Protein AF-A0A6I9Q0E3-F1 (afdb_monomer_lite)

Organism: NCBI:txid8208

Sequence (195 aa):
MCREPAGACDLPEYCTGASPYCPSNVYLLDGSSCQYGVAYCYTGMCLTHQQQCLQLWGYGARPAHDACFEDVNAAGNAFGNCGKDEHGNYMKCQKSDAKCGKIQCHSAAKKPKGTNAVSIDTTIKTDGIEVKCRGTYVYSTQDGQGDLPDPGLVMTGTKCGEGKVGRDRQCLQTPLNKPISQPGANSCHIFVLKA

Radius of gyration: 20.19 Å; chains: 1; bounding box: 64×39×55 Å

Structure (mmCIF, N/CA/C/O backbone):
data_AF-A0A6I9Q0E3-F1
#
_entry.id   AF-A0A6I9Q0E3-F1
#
loop_
_atom_site.group_PDB
_atom_site.id
_atom_site.type_symbol
_atom_site.label_atom_id
_atom_site.label_alt_id
_atom_site.label_comp_id
_atom_site.label_asym_id
_atom_site.label_entity_id
_atom_site.label_seq_id
_atom_site.pdbx_PDB_ins_code
_atom_site.Cartn_x
_atom_site.Cartn_y
_atom_site.Cartn_z
_atom_site.occupancy
_atom_site.B_iso_or_equiv
_atom_site.auth_seq_id
_atom_site.auth_comp_id
_atom_site.auth_asym_id
_atom_site.auth_atom_id
_atom_site.pdbx_PDB_model_num
ATOM 1 N N . MET A 1 1 ? 26.289 -6.095 -17.692 1.00 85.94 1 MET A N 1
ATOM 2 C CA . MET A 1 1 ? 25.027 -5.689 -17.042 1.00 85.94 1 MET A CA 1
ATOM 3 C C . MET A 1 1 ? 25.230 -4.281 -16.517 1.00 85.94 1 MET A C 1
ATOM 5 O O . MET A 1 1 ? 26.289 -4.042 -15.954 1.00 85.94 1 MET A O 1
ATOM 9 N N . CYS A 1 2 ? 24.305 -3.358 -16.771 1.00 92.19 2 CYS A N 1
ATOM 10 C CA . CYS A 1 2 ? 24.401 -1.965 -16.308 1.00 92.19 2 CYS A CA 1
ATOM 11 C C . CYS A 1 2 ? 23.344 -1.598 -15.267 1.00 92.19 2 CYS A C 1
ATOM 13 O O . CYS A 1 2 ? 23.495 -0.583 -14.589 1.00 92.19 2 CYS A O 1
ATOM 15 N N . ARG A 1 3 ? 22.305 -2.422 -15.095 1.00 93.31 3 ARG A N 1
ATOM 16 C CA . ARG A 1 3 ? 21.349 -2.293 -13.998 1.00 93.31 3 ARG A CA 1
ATOM 17 C C . ARG A 1 3 ? 20.877 -3.671 -13.546 1.00 93.31 3 ARG A C 1
ATOM 19 O O . ARG A 1 3 ? 20.582 -4.532 -14.373 1.00 93.31 3 ARG A O 1
ATOM 26 N N . GLU A 1 4 ? 20.864 -3.866 -12.235 1.00 93.00 4 GLU A N 1
ATOM 27 C CA . GLU A 1 4 ? 20.320 -5.065 -11.604 1.00 93.00 4 GLU A CA 1
ATOM 28 C C . GLU A 1 4 ? 18.806 -4.927 -11.392 1.00 93.00 4 GLU A C 1
ATOM 30 O O . GLU A 1 4 ? 18.327 -3.809 -11.174 1.00 93.00 4 GLU A O 1
ATOM 35 N N . PRO A 1 5 ? 18.054 -6.042 -11.398 1.00 93.69 5 PRO A N 1
ATOM 36 C CA . PRO A 1 5 ? 16.645 -6.039 -11.029 1.00 93.69 5 PRO A CA 1
ATOM 37 C C . PRO A 1 5 ? 16.439 -5.612 -9.572 1.00 93.69 5 PRO A C 1
ATOM 39 O O . PRO A 1 5 ? 17.043 -6.175 -8.660 1.00 93.69 5 PRO A O 1
ATOM 42 N N . ALA A 1 6 ? 15.518 -4.683 -9.327 1.00 92.62 6 ALA A N 1
ATOM 43 C CA . ALA A 1 6 ? 15.103 -4.269 -7.987 1.00 92.62 6 ALA A CA 1
ATOM 44 C C . ALA A 1 6 ? 14.148 -5.272 -7.311 1.00 92.62 6 ALA A C 1
ATOM 46 O O . ALA A 1 6 ? 13.935 -5.221 -6.098 1.00 92.62 6 ALA A O 1
ATOM 47 N N . GLY A 1 7 ? 13.548 -6.187 -8.075 1.00 92.94 7 GLY A N 1
ATOM 48 C CA . GLY A 1 7 ? 12.629 -7.192 -7.555 1.00 92.94 7 GLY A CA 1
ATOM 49 C C . GLY A 1 7 ? 12.082 -8.119 -8.635 1.00 92.94 7 GLY A C 1
ATOM 50 O O . GLY A 1 7 ? 12.477 -8.059 -9.791 1.00 92.94 7 GLY A O 1
ATOM 51 N N . ALA A 1 8 ? 11.130 -8.974 -8.258 1.00 94.56 8 ALA A N 1
ATOM 52 C CA . ALA A 1 8 ? 10.587 -10.018 -9.136 1.00 94.56 8 ALA A CA 1
ATOM 53 C C . ALA A 1 8 ? 9.840 -9.500 -10.382 1.00 94.56 8 ALA A C 1
ATOM 55 O O . ALA A 1 8 ? 9.585 -10.278 -11.294 1.00 94.56 8 ALA A O 1
ATOM 56 N N . CYS A 1 9 ? 9.455 -8.224 -10.396 1.00 94.75 9 CYS A N 1
ATOM 57 C CA . CYS A 1 9 ? 8.751 -7.591 -11.511 1.00 94.75 9 CYS A CA 1
ATOM 58 C C . CYS A 1 9 ? 9.662 -6.745 -12.400 1.00 94.75 9 CYS A C 1
ATOM 60 O O . CYS A 1 9 ? 9.196 -6.207 -13.397 1.00 94.75 9 CYS A O 1
ATOM 62 N N . ASP A 1 10 ? 10.935 -6.631 -12.046 1.00 93.94 10 ASP A N 1
ATOM 63 C CA . ASP A 1 10 ? 11.903 -5.773 -12.705 1.00 93.94 10 ASP A CA 1
ATOM 64 C C . ASP A 1 10 ? 12.878 -6.625 -13.525 1.00 93.94 10 ASP A C 1
ATOM 66 O O . ASP A 1 10 ? 13.244 -7.723 -13.099 1.00 93.94 10 ASP A O 1
ATOM 70 N N . LEU A 1 11 ? 13.264 -6.173 -14.717 1.00 92.44 11 LEU A N 1
ATOM 71 C CA . LEU A 1 11 ? 14.148 -6.934 -15.604 1.00 92.44 11 LEU A CA 1
ATOM 72 C C . LEU A 1 11 ? 15.564 -6.346 -15.586 1.00 92.44 11 LEU A C 1
ATOM 74 O O . LEU A 1 11 ? 15.729 -5.157 -15.363 1.00 92.44 11 LEU A O 1
ATOM 78 N N . PRO A 1 12 ? 16.613 -7.153 -15.808 1.00 92.94 12 PRO A N 1
ATOM 79 C CA . PRO A 1 12 ? 17.975 -6.636 -15.890 1.00 92.94 12 PRO A CA 1
ATOM 80 C C . PRO A 1 12 ? 18.238 -5.947 -17.234 1.00 92.94 12 PRO A C 1
ATOM 82 O O . PRO A 1 12 ? 17.818 -6.435 -18.285 1.00 92.94 12 PRO A O 1
ATOM 85 N N . GLU A 1 13 ? 19.058 -4.896 -17.226 1.00 92.62 13 GLU A N 1
ATOM 86 C CA . GLU A 1 13 ? 19.531 -4.239 -18.446 1.00 92.62 13 GLU A CA 1
ATOM 87 C C . GLU A 1 13 ? 21.019 -4.461 -18.693 1.00 92.62 13 GLU A C 1
ATOM 89 O O . GLU A 1 13 ? 21.885 -4.455 -17.804 1.00 92.62 13 GLU A O 1
ATOM 94 N N . TYR A 1 14 ? 21.330 -4.595 -19.978 1.00 92.69 14 TYR A N 1
ATOM 95 C CA . TYR A 1 14 ? 22.669 -4.827 -20.483 1.00 92.69 14 TYR A CA 1
ATOM 96 C C . TYR A 1 14 ? 23.036 -3.745 -21.491 1.00 92.69 14 TYR A C 1
ATOM 98 O O . TYR A 1 14 ? 22.219 -3.318 -22.305 1.00 92.69 14 TYR A O 1
ATOM 106 N N . CYS A 1 15 ? 24.293 -3.313 -21.435 1.00 91.88 15 CYS A N 1
ATOM 107 C CA . CYS A 1 15 ? 24.841 -2.371 -22.396 1.00 91.88 15 CYS A CA 1
ATOM 108 C C . CYS A 1 15 ? 24.777 -2.959 -23.803 1.00 91.88 15 CYS A C 1
ATOM 110 O O . CYS A 1 15 ? 25.217 -4.085 -24.027 1.00 91.88 15 CYS A O 1
ATOM 112 N N . THR A 1 16 ? 24.290 -2.167 -24.754 1.00 89.50 16 THR A N 1
ATOM 113 C CA . THR A 1 16 ? 24.229 -2.558 -26.169 1.00 89.50 16 THR A CA 1
ATOM 114 C C . THR A 1 16 ? 25.581 -2.431 -26.873 1.00 89.50 16 THR A C 1
ATOM 116 O O . THR A 1 16 ? 25.750 -2.940 -27.974 1.00 89.50 16 THR A O 1
ATOM 119 N N . GLY A 1 17 ? 26.531 -1.708 -26.266 1.00 88.00 17 GLY A N 1
ATOM 120 C CA . GLY A 1 17 ? 27.811 -1.332 -26.875 1.00 88.00 17 GLY A CA 1
ATOM 121 C C . GLY A 1 17 ? 27.729 -0.121 -27.814 1.00 88.00 17 GLY A C 1
ATOM 122 O O . GLY A 1 17 ? 28.764 0.426 -28.174 1.00 88.00 17 GLY A O 1
ATOM 123 N N . ALA A 1 18 ? 26.523 0.338 -28.165 1.00 89.56 18 ALA A N 1
ATOM 124 C CA . ALA A 1 18 ? 26.307 1.476 -29.064 1.00 89.56 18 ALA A CA 1
ATOM 125 C C . ALA A 1 18 ? 26.161 2.828 -28.338 1.00 89.56 18 ALA A C 1
ATOM 127 O O . ALA A 1 18 ? 26.291 3.878 -28.960 1.00 89.56 18 ALA A O 1
ATOM 128 N N . SER A 1 19 ? 25.871 2.814 -27.033 1.00 87.25 19 SER A N 1
ATOM 129 C CA . SER A 1 19 ? 25.665 4.010 -26.207 1.00 87.25 19 SER A CA 1
ATOM 130 C C . SER A 1 19 ? 26.391 3.885 -24.862 1.00 87.25 19 SER A C 1
ATOM 132 O O . SER A 1 19 ? 26.419 2.788 -24.293 1.00 87.25 19 SER A O 1
ATOM 134 N N . PRO A 1 20 ? 26.986 4.977 -24.336 1.00 88.12 20 PRO A N 1
ATOM 135 C CA . PRO A 1 20 ? 27.561 4.997 -22.995 1.00 88.12 20 PRO A CA 1
ATOM 136 C C . PRO A 1 20 ? 26.476 5.071 -21.912 1.00 88.12 20 PRO A C 1
ATOM 138 O O . PRO A 1 20 ? 26.801 5.178 -20.736 1.00 88.12 20 PRO A O 1
ATOM 141 N N . TYR A 1 21 ? 25.198 5.014 -22.285 1.00 89.19 21 TYR A N 1
ATOM 142 C CA . TYR A 1 21 ? 24.065 4.933 -21.373 1.00 89.19 21 TYR A CA 1
ATOM 143 C C . TYR A 1 21 ? 23.416 3.552 -21.459 1.00 89.19 21 TYR A C 1
ATOM 145 O O . TYR A 1 21 ? 23.286 2.9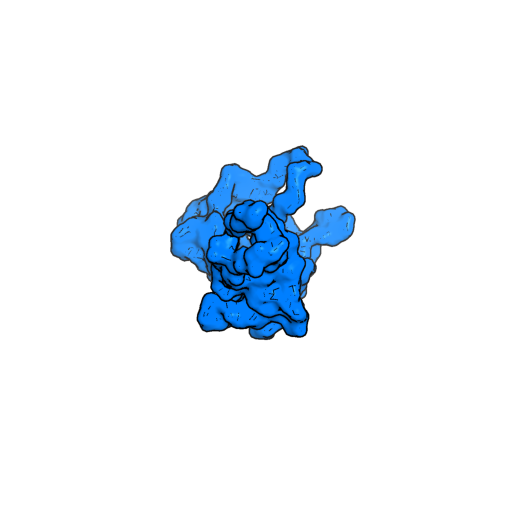70 -22.539 1.00 89.19 21 TYR A O 1
ATOM 153 N N . CYS A 1 22 ? 23.003 3.040 -20.305 1.00 90.31 22 CYS A N 1
ATOM 154 C CA . CYS A 1 22 ? 22.178 1.848 -20.186 1.00 90.31 22 CYS A CA 1
ATOM 155 C C . CYS A 1 22 ? 20.853 2.086 -20.934 1.00 90.31 22 CYS A C 1
ATOM 157 O O . CYS A 1 22 ? 20.352 3.217 -20.929 1.00 90.31 22 CYS A O 1
ATOM 159 N N . PRO A 1 23 ? 20.285 1.065 -21.601 1.00 91.00 23 PRO A N 1
ATOM 160 C CA . PRO A 1 23 ? 18.984 1.215 -22.238 1.00 91.00 23 PRO A CA 1
ATOM 161 C C . PRO A 1 23 ? 17.901 1.582 -21.214 1.00 91.00 23 PRO A C 1
ATOM 163 O O . PRO A 1 23 ? 18.107 1.516 -20.000 1.00 91.00 23 PRO A O 1
ATOM 166 N N . SER A 1 24 ? 16.739 1.988 -21.727 1.00 90.50 24 SER A N 1
ATOM 167 C CA . SER A 1 24 ? 15.556 2.249 -20.912 1.00 90.50 24 SER A CA 1
ATOM 168 C C . SER A 1 24 ? 15.269 1.097 -19.951 1.00 90.50 24 SER A C 1
ATOM 170 O O . SER A 1 24 ? 15.340 -0.066 -20.345 1.00 90.50 24 SER A O 1
ATOM 172 N N . ASN A 1 25 ? 14.919 1.451 -18.715 1.00 87.88 25 ASN A N 1
ATOM 173 C CA . ASN A 1 25 ? 14.450 0.519 -17.703 1.00 87.88 25 ASN A CA 1
ATOM 174 C C . ASN A 1 25 ? 13.170 -0.162 -18.205 1.00 87.88 25 ASN A C 1
ATOM 176 O O . ASN A 1 25 ? 12.216 0.521 -18.603 1.00 87.88 25 ASN A O 1
ATOM 180 N N . VAL A 1 26 ? 13.174 -1.491 -18.196 1.00 90.25 26 VAL A N 1
ATOM 181 C CA . VAL A 1 26 ? 12.055 -2.338 -18.588 1.00 90.25 26 VAL A CA 1
ATOM 182 C C . VAL A 1 26 ? 11.676 -3.287 -17.458 1.00 90.25 26 VAL A C 1
ATOM 184 O O . VAL A 1 26 ? 12.505 -3.778 -16.701 1.00 90.25 26 VAL A O 1
ATOM 187 N N . TYR A 1 27 ? 10.389 -3.594 -17.376 1.00 91.62 27 TYR A N 1
ATOM 188 C CA . TYR A 1 27 ? 9.834 -4.482 -16.363 1.00 91.62 27 TYR A CA 1
ATOM 189 C C . TYR A 1 27 ? 8.872 -5.497 -16.971 1.00 91.62 27 TYR A C 1
ATOM 191 O O . TYR A 1 27 ? 8.472 -5.396 -18.134 1.00 91.62 27 TYR A O 1
ATOM 199 N N . LEU A 1 28 ? 8.500 -6.496 -16.170 1.00 91.06 28 LEU A N 1
ATOM 200 C CA . LEU A 1 28 ? 7.427 -7.415 -16.520 1.00 91.06 28 LEU A CA 1
ATOM 201 C C . LEU A 1 28 ? 6.120 -6.655 -16.751 1.00 91.06 28 LEU A C 1
ATOM 203 O O . LEU A 1 28 ? 5.860 -5.622 -16.137 1.00 91.06 28 LEU A O 1
ATOM 207 N N . LEU A 1 29 ? 5.287 -7.209 -17.631 1.00 90.31 29 LEU A N 1
ATOM 208 C CA . LEU A 1 29 ? 3.971 -6.671 -17.956 1.00 90.31 29 LEU A CA 1
ATOM 209 C C . LEU A 1 29 ? 3.148 -6.432 -16.686 1.00 90.31 29 LEU A C 1
ATOM 211 O O . LEU A 1 29 ? 3.115 -7.306 -15.810 1.00 90.31 29 LEU A O 1
ATOM 215 N N . ASP A 1 30 ? 2.424 -5.317 -16.624 1.00 91.25 30 ASP A N 1
ATOM 216 C CA . ASP A 1 30 ? 1.433 -5.114 -15.571 1.00 91.25 30 ASP A CA 1
ATOM 217 C C . ASP A 1 30 ? 0.408 -6.262 -15.591 1.00 91.25 30 ASP A C 1
ATOM 219 O O . ASP A 1 30 ? -0.015 -6.737 -16.646 1.00 91.25 30 ASP A O 1
ATOM 223 N N . GLY A 1 31 ? 0.054 -6.763 -14.408 1.00 90.75 31 GLY A N 1
ATOM 224 C CA . GLY A 1 31 ? -0.778 -7.959 -14.253 1.00 90.75 31 GLY A CA 1
ATOM 225 C C . GLY A 1 31 ? -0.011 -9.285 -14.248 1.00 90.75 31 GLY A C 1
ATOM 226 O O . GLY A 1 31 ? -0.596 -10.312 -13.907 1.00 90.75 31 GLY A O 1
ATOM 227 N N . SER A 1 32 ? 1.293 -9.297 -14.553 1.00 93.06 32 SER A N 1
ATOM 228 C CA . SER A 1 32 ? 2.111 -10.511 -14.404 1.00 93.06 32 SER A CA 1
ATOM 229 C C . SER A 1 32 ? 2.095 -10.985 -12.951 1.00 93.06 32 SER A C 1
ATOM 231 O O . SER A 1 32 ? 2.285 -10.193 -12.033 1.00 93.06 32 SER A O 1
ATOM 233 N N . SER A 1 33 ? 1.874 -12.277 -12.725 1.00 94.00 33 SER A N 1
ATOM 234 C CA . SER A 1 33 ? 1.894 -12.860 -11.380 1.00 94.00 33 SER A CA 1
ATOM 235 C C . SER A 1 33 ? 3.280 -12.732 -10.739 1.00 94.00 33 SER A C 1
ATOM 237 O O . SER A 1 33 ? 4.293 -13.030 -11.371 1.00 94.00 33 SER A O 1
ATOM 239 N N . CYS A 1 34 ? 3.329 -12.328 -9.472 1.00 95.50 34 CYS A N 1
ATOM 240 C CA . CYS A 1 34 ? 4.555 -12.234 -8.687 1.00 95.50 34 CYS A CA 1
ATOM 241 C C . CYS A 1 34 ? 4.319 -12.722 -7.247 1.00 95.50 34 CYS A C 1
ATOM 243 O O . CYS A 1 34 ? 3.179 -12.935 -6.828 1.00 95.50 34 CYS A O 1
ATOM 245 N N . GLN A 1 35 ? 5.401 -12.962 -6.489 1.00 94.38 35 GLN A N 1
ATOM 246 C CA . GLN A 1 35 ? 5.331 -13.556 -5.139 1.00 94.38 35 GLN A CA 1
ATOM 247 C C . GLN A 1 35 ? 4.485 -14.843 -5.119 1.00 94.38 35 GLN A C 1
ATOM 249 O O . GLN A 1 35 ? 3.560 -14.983 -4.326 1.00 94.38 35 GLN A O 1
ATOM 254 N N . TYR A 1 36 ? 4.775 -15.769 -6.040 1.00 92.56 36 TYR A N 1
ATOM 255 C CA . TYR A 1 36 ? 4.085 -17.062 -6.149 1.00 92.56 36 TYR A CA 1
ATOM 256 C C . TYR A 1 36 ? 2.550 -16.954 -6.315 1.00 92.56 36 TYR A C 1
ATOM 258 O O . TYR A 1 36 ? 1.816 -17.807 -5.825 1.00 92.56 36 TYR A O 1
ATOM 266 N N . GLY A 1 37 ? 2.046 -15.910 -6.988 1.00 90.50 37 GLY A N 1
ATOM 267 C CA . GLY A 1 37 ? 0.603 -15.710 -7.219 1.00 90.50 37 GLY A CA 1
ATOM 268 C C . GLY A 1 37 ? -0.115 -14.860 -6.174 1.00 90.50 37 GLY A C 1
ATOM 269 O O . GLY A 1 37 ? -1.310 -14.585 -6.309 1.00 90.50 37 GLY A O 1
ATOM 270 N N . VAL A 1 38 ? 0.603 -14.401 -5.149 1.00 93.81 38 VAL A N 1
ATOM 271 C CA . VAL A 1 38 ? 0.033 -13.574 -4.079 1.00 93.81 38 VAL A CA 1
ATOM 272 C C . VAL A 1 38 ? -0.174 -12.122 -4.527 1.00 93.81 38 VAL A C 1
ATOM 274 O O . VAL A 1 38 ? -1.022 -11.432 -3.965 1.00 93.81 38 VAL A O 1
ATOM 277 N N . ALA A 1 39 ? 0.546 -11.654 -5.549 1.00 96.50 39 ALA A N 1
ATOM 278 C CA . ALA A 1 39 ? 0.421 -10.301 -6.086 1.00 96.50 39 ALA A CA 1
ATOM 279 C C . ALA A 1 39 ? 0.572 -10.259 -7.611 1.00 96.50 39 ALA A C 1
ATOM 281 O O . ALA A 1 39 ? 0.865 -11.267 -8.258 1.00 96.50 39 ALA A O 1
ATOM 282 N N . TYR A 1 40 ? 0.374 -9.064 -8.164 1.00 95.62 40 TYR A N 1
ATOM 283 C CA . TYR A 1 40 ? 0.604 -8.759 -9.568 1.00 95.62 40 TYR A CA 1
ATOM 284 C C . TYR A 1 40 ? 1.659 -7.666 -9.703 1.00 95.62 40 TYR A C 1
ATOM 286 O O . TYR A 1 40 ? 1.751 -6.776 -8.856 1.00 95.62 40 TYR A O 1
ATOM 294 N N . CYS A 1 41 ? 2.438 -7.737 -10.776 1.00 94.44 41 CYS A N 1
ATOM 295 C CA . CYS A 1 41 ? 3.334 -6.674 -11.178 1.00 94.44 41 CYS A CA 1
ATOM 296 C C . CYS A 1 41 ? 2.524 -5.443 -11.568 1.00 94.44 41 CYS A C 1
ATOM 298 O O . CYS A 1 41 ? 1.534 -5.543 -12.295 1.00 94.44 41 CYS A O 1
ATOM 300 N N . TYR A 1 42 ? 2.956 -4.291 -11.077 1.00 93.00 42 TYR A N 1
ATOM 301 C CA . TYR A 1 42 ? 2.420 -2.997 -11.459 1.00 93.00 42 TYR A CA 1
ATOM 302 C C . TYR A 1 42 ? 3.560 -1.986 -11.475 1.00 93.00 42 TYR A C 1
ATOM 304 O O . TYR A 1 42 ? 4.210 -1.765 -10.449 1.00 93.00 42 TYR A O 1
ATOM 312 N N . THR A 1 43 ? 3.842 -1.393 -12.634 1.00 90.44 43 THR A N 1
ATOM 313 C CA . THR A 1 43 ? 4.936 -0.428 -12.832 1.00 90.44 43 THR A CA 1
ATOM 314 C C . THR A 1 43 ? 6.288 -0.936 -12.303 1.00 90.44 43 THR A C 1
ATOM 316 O O . THR A 1 43 ? 6.996 -0.231 -11.592 1.00 90.44 43 THR A O 1
ATOM 319 N N . GLY A 1 44 ? 6.606 -2.208 -12.576 1.00 91.06 44 GLY A N 1
ATOM 320 C CA . GLY A 1 44 ? 7.849 -2.860 -12.134 1.00 91.06 44 GLY A CA 1
ATOM 321 C C . GLY A 1 44 ? 7.897 -3.277 -10.661 1.00 91.06 44 GLY A C 1
ATOM 322 O O . GLY A 1 44 ? 8.882 -3.868 -10.223 1.00 91.06 44 GLY A O 1
ATOM 323 N N . MET A 1 45 ? 6.828 -3.046 -9.894 1.00 93.19 45 MET A N 1
ATOM 324 C CA . MET A 1 45 ? 6.757 -3.370 -8.468 1.00 93.19 45 MET A CA 1
ATOM 325 C C . MET A 1 45 ? 5.833 -4.560 -8.205 1.00 93.19 45 MET A C 1
ATOM 327 O O . MET A 1 45 ? 4.784 -4.699 -8.828 1.00 93.19 45 MET A O 1
ATOM 331 N N . CYS A 1 46 ? 6.202 -5.396 -7.232 1.00 95.44 46 CYS A N 1
ATOM 332 C CA . CYS A 1 46 ? 5.355 -6.469 -6.712 1.00 95.44 46 CYS A CA 1
ATOM 333 C C . CYS A 1 46 ? 4.873 -6.106 -5.304 1.00 95.44 46 CYS A C 1
ATOM 335 O O . CYS A 1 46 ? 5.603 -6.317 -4.332 1.00 95.44 46 CYS A O 1
ATOM 337 N N . LEU A 1 47 ? 3.675 -5.525 -5.194 1.00 96.06 47 LEU A N 1
ATOM 338 C CA . LEU A 1 47 ? 3.178 -4.932 -3.949 1.00 96.06 47 LEU A CA 1
ATOM 339 C C . LEU A 1 47 ? 2.105 -5.798 -3.278 1.00 96.06 47 LEU A C 1
ATOM 341 O O . LEU A 1 47 ? 1.158 -6.262 -3.914 1.00 96.06 47 LEU A O 1
ATOM 345 N N . THR A 1 48 ? 2.230 -5.972 -1.960 1.00 97.31 48 THR A N 1
ATOM 346 C CA . THR A 1 48 ? 1.271 -6.707 -1.120 1.00 97.31 48 THR A CA 1
ATOM 347 C C . THR A 1 48 ? 0.875 -5.895 0.112 1.00 97.31 48 THR A C 1
ATOM 349 O O . THR A 1 48 ? 1.704 -5.195 0.701 1.00 97.31 48 THR A O 1
ATOM 352 N N . HIS A 1 49 ? -0.359 -6.080 0.602 1.00 97.75 49 HIS A N 1
ATOM 353 C CA . HIS A 1 49 ? -0.769 -5.548 1.911 1.00 97.75 49 HIS A CA 1
ATOM 354 C C . HIS A 1 49 ? 0.148 -6.033 3.039 1.00 97.75 49 HIS A C 1
ATOM 356 O O . HIS A 1 49 ? 0.414 -5.302 3.988 1.00 97.75 49 HIS A O 1
ATOM 362 N N . GLN A 1 50 ? 0.655 -7.264 2.930 1.00 97.56 50 GLN A N 1
ATOM 363 C CA . GLN A 1 50 ? 1.544 -7.873 3.916 1.00 97.56 50 GLN A CA 1
ATOM 364 C C . GLN A 1 50 ? 2.858 -7.100 4.059 1.00 97.56 50 GLN A C 1
ATOM 366 O O . GLN A 1 50 ? 3.245 -6.762 5.178 1.00 97.56 50 GLN A O 1
ATOM 371 N N . GLN A 1 51 ? 3.524 -6.779 2.949 1.00 96.94 51 GLN A N 1
ATOM 372 C CA . GLN A 1 51 ? 4.750 -5.977 2.975 1.00 96.94 51 GLN A CA 1
ATOM 373 C C . GLN A 1 51 ? 4.489 -4.580 3.539 1.00 96.94 51 GLN A C 1
ATOM 375 O O . GLN A 1 51 ? 5.257 -4.123 4.384 1.00 96.94 51 GLN A O 1
ATOM 380 N N . GLN A 1 52 ? 3.384 -3.936 3.156 1.00 97.31 52 GLN A N 1
ATOM 381 C CA . GLN A 1 52 ? 3.049 -2.614 3.681 1.00 97.31 52 GLN A CA 1
ATOM 382 C C . GLN A 1 52 ? 2.764 -2.651 5.194 1.00 97.31 52 GLN A C 1
ATOM 384 O O . GLN A 1 52 ? 3.262 -1.809 5.940 1.00 97.31 52 GLN A O 1
ATOM 389 N N . CYS A 1 53 ? 2.052 -3.666 5.695 1.00 97.94 53 CYS A N 1
ATOM 390 C CA . CYS A 1 53 ? 1.855 -3.840 7.136 1.00 97.94 53 CYS A CA 1
ATOM 391 C C . CYS A 1 53 ? 3.180 -4.063 7.884 1.00 97.94 53 CYS A C 1
ATOM 393 O O . CYS A 1 53 ? 3.366 -3.495 8.959 1.00 97.94 53 CYS A O 1
ATOM 395 N N . LEU A 1 54 ? 4.125 -4.828 7.325 1.00 97.56 54 LEU A N 1
ATOM 396 C CA . LEU A 1 54 ? 5.465 -5.008 7.907 1.00 97.56 54 LEU A CA 1
ATOM 397 C C . LEU A 1 54 ? 6.281 -3.704 7.915 1.00 97.56 54 LEU A C 1
ATOM 399 O O . LEU A 1 54 ? 7.003 -3.424 8.879 1.00 97.56 54 LEU A O 1
ATOM 403 N N . GLN A 1 55 ? 6.161 -2.891 6.864 1.00 95.75 55 GLN A N 1
ATOM 404 C CA . GLN A 1 55 ? 6.795 -1.573 6.786 1.00 95.75 55 GLN A CA 1
ATOM 405 C C . GLN A 1 55 ? 6.234 -0.618 7.839 1.00 95.75 55 GLN A C 1
ATOM 407 O O . GLN A 1 55 ? 7.003 0.087 8.484 1.00 95.75 55 GLN A O 1
ATOM 412 N N . LEU A 1 56 ? 4.920 -0.643 8.067 1.00 95.69 56 LEU A N 1
ATOM 413 C CA . LEU A 1 56 ? 4.257 0.233 9.030 1.00 95.69 56 LEU A CA 1
ATOM 414 C C . LEU A 1 56 ? 4.408 -0.229 10.478 1.00 95.69 56 LEU A C 1
ATOM 416 O O . LEU A 1 56 ? 4.534 0.603 11.363 1.00 95.69 56 LEU A O 1
ATOM 420 N N . TRP A 1 57 ? 4.399 -1.531 10.755 1.00 96.88 57 TRP A N 1
ATOM 421 C CA . TRP A 1 57 ? 4.272 -2.044 12.127 1.00 96.88 57 TRP A CA 1
ATOM 422 C C . TRP A 1 57 ? 5.421 -2.945 12.577 1.00 96.88 57 TRP A C 1
ATOM 424 O O . TRP A 1 57 ? 5.492 -3.308 13.750 1.00 96.88 57 TRP A O 1
ATOM 434 N N . GLY A 1 58 ? 6.342 -3.288 11.678 1.00 96.56 58 GLY A N 1
ATOM 435 C CA . GLY A 1 58 ? 7.465 -4.171 11.970 1.00 96.56 58 GLY A CA 1
ATOM 436 C C . GLY A 1 58 ? 7.132 -5.656 11.879 1.00 96.56 58 GLY A C 1
ATOM 437 O O . GLY A 1 58 ? 6.108 -6.064 11.337 1.00 96.56 58 GLY A O 1
ATOM 438 N N . TYR A 1 59 ? 8.067 -6.469 12.368 1.00 96.25 59 TYR A N 1
ATOM 439 C CA . TYR A 1 59 ? 8.010 -7.923 12.266 1.00 96.25 59 TYR A CA 1
ATOM 440 C C . TYR A 1 59 ? 6.752 -8.502 12.932 1.0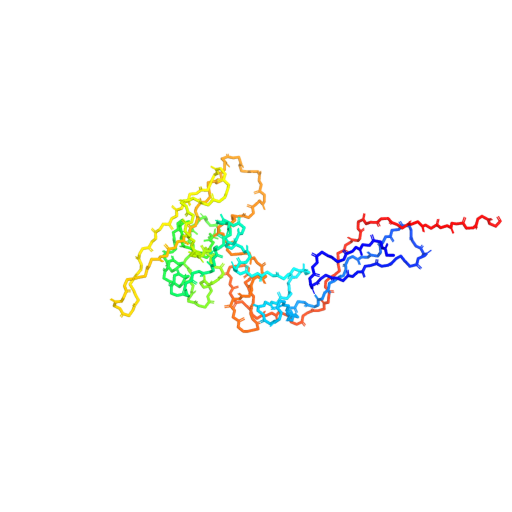0 96.25 59 TYR A C 1
ATOM 442 O O . TYR A 1 59 ? 6.331 -8.043 13.993 1.00 96.25 59 TYR A O 1
ATOM 450 N N . GLY A 1 60 ? 6.153 -9.513 12.298 1.00 95.94 60 GLY A N 1
ATOM 451 C CA . GLY A 1 60 ? 4.923 -10.163 12.763 1.00 95.94 60 GLY A CA 1
ATOM 452 C C . GLY A 1 60 ? 3.627 -9.422 12.416 1.00 95.94 60 GLY A C 1
ATOM 453 O O . GLY A 1 60 ? 2.542 -9.953 12.653 1.00 95.94 60 GLY A O 1
ATOM 454 N N . ALA A 1 61 ? 3.708 -8.221 11.835 1.00 97.88 61 ALA A N 1
ATOM 455 C CA . ALA A 1 61 ? 2.535 -7.544 11.302 1.00 97.88 61 ALA A CA 1
ATOM 456 C C . ALA A 1 61 ? 2.006 -8.260 10.056 1.00 97.88 61 ALA A C 1
ATOM 458 O O . ALA A 1 61 ? 2.788 -8.775 9.264 1.00 97.88 61 ALA A O 1
ATOM 459 N N . ARG A 1 62 ? 0.688 -8.269 9.866 1.00 97.69 62 ARG A N 1
ATOM 460 C CA . ARG A 1 62 ? 0.000 -8.892 8.723 1.00 97.69 62 ARG A CA 1
ATOM 461 C C . ARG A 1 62 ? -1.248 -8.092 8.341 1.00 97.69 62 ARG A C 1
ATOM 463 O O . ARG A 1 62 ? -1.677 -7.278 9.158 1.00 97.69 62 ARG A O 1
ATOM 470 N N . PRO A 1 63 ? -1.852 -8.290 7.159 1.00 97.75 63 PRO A N 1
ATOM 471 C CA . PRO A 1 63 ? -3.132 -7.680 6.824 1.00 97.75 63 PRO A CA 1
ATOM 472 C C . PRO A 1 63 ? -4.207 -8.066 7.843 1.00 97.75 63 PRO A C 1
ATOM 474 O O . PRO A 1 63 ? -4.212 -9.187 8.365 1.00 97.75 63 PRO A O 1
ATOM 477 N N . ALA A 1 64 ? -5.099 -7.125 8.145 1.00 97.12 64 ALA A N 1
ATOM 478 C CA . ALA A 1 64 ? -6.298 -7.418 8.920 1.00 97.12 64 ALA A CA 1
ATOM 479 C C . ALA A 1 64 ? -7.295 -8.257 8.099 1.00 97.12 64 ALA A C 1
ATOM 481 O O . ALA A 1 64 ? -7.111 -8.473 6.902 1.00 97.12 64 ALA A O 1
ATOM 482 N N . HIS A 1 65 ? -8.358 -8.723 8.756 1.00 95.69 65 HIS A N 1
ATOM 483 C CA . HIS A 1 65 ? -9.464 -9.400 8.081 1.00 95.69 65 HIS A CA 1
ATOM 484 C C . HIS A 1 65 ? -10.165 -8.455 7.093 1.00 95.69 65 HIS A C 1
ATOM 486 O O . HIS A 1 65 ? -10.236 -7.251 7.342 1.00 95.69 65 HIS A O 1
ATOM 492 N N . ASP A 1 66 ? -10.738 -8.992 6.016 1.00 95.69 66 ASP A N 1
ATOM 493 C CA . ASP A 1 66 ? -11.388 -8.193 4.966 1.00 95.69 66 ASP A CA 1
ATOM 494 C C . ASP A 1 66 ? -12.520 -7.318 5.521 1.00 95.69 66 ASP A C 1
ATOM 496 O O . ASP A 1 66 ? -12.608 -6.143 5.175 1.00 95.69 66 ASP A O 1
ATOM 500 N N . ALA A 1 67 ? -13.270 -7.830 6.502 1.00 96.38 67 ALA A N 1
ATOM 501 C CA . ALA A 1 67 ? -14.279 -7.070 7.247 1.00 96.38 67 ALA A CA 1
ATOM 502 C C . ALA A 1 67 ? -13.744 -5.745 7.832 1.00 96.38 67 ALA A C 1
ATOM 504 O O . ALA A 1 67 ? -14.458 -4.749 7.839 1.00 96.38 67 ALA A O 1
ATOM 505 N N . CYS A 1 68 ? -12.480 -5.698 8.277 1.00 97.69 68 CYS A N 1
ATOM 506 C CA . CYS A 1 68 ? -11.872 -4.457 8.758 1.00 97.69 68 CYS A CA 1
ATOM 507 C C . CYS A 1 68 ? -11.694 -3.433 7.646 1.00 97.69 68 CYS A C 1
ATOM 509 O O . CYS A 1 68 ? -11.923 -2.251 7.869 1.00 97.69 68 CYS A O 1
ATOM 511 N N . PHE A 1 69 ? -11.275 -3.863 6.456 1.00 98.00 69 PHE A N 1
ATOM 512 C CA . PHE A 1 69 ? -11.184 -2.955 5.319 1.00 98.00 69 PHE A CA 1
ATOM 513 C C . PHE A 1 69 ? -12.574 -2.458 4.930 1.00 98.00 69 PHE A C 1
ATOM 515 O O . PHE A 1 69 ? -12.755 -1.257 4.759 1.00 98.00 69 PHE A O 1
ATOM 522 N N . GLU A 1 70 ? -13.539 -3.367 4.808 1.00 97.56 70 GLU A N 1
ATOM 523 C CA . GLU A 1 70 ? -14.897 -3.074 4.343 1.00 97.56 70 GLU A CA 1
ATOM 524 C C . GLU A 1 70 ? -15.646 -2.118 5.274 1.00 97.56 70 GLU A C 1
ATOM 526 O O . GLU A 1 70 ? -16.150 -1.099 4.809 1.00 97.56 70 GLU A O 1
ATOM 531 N N . ASP A 1 71 ? -15.678 -2.404 6.575 1.00 97.12 71 ASP A N 1
ATOM 532 C CA . ASP A 1 71 ? -16.458 -1.625 7.539 1.00 97.12 71 ASP A CA 1
ATOM 533 C C . ASP A 1 71 ? -15.774 -0.293 7.883 1.00 97.12 71 ASP A C 1
ATOM 535 O O . ASP A 1 71 ? -16.374 0.777 7.755 1.00 97.12 71 ASP A O 1
ATOM 539 N N . VAL A 1 72 ? -14.474 -0.327 8.212 1.00 97.75 72 VAL A N 1
ATOM 540 C CA . VAL A 1 72 ? -13.740 0.890 8.595 1.00 97.75 72 VAL A CA 1
ATOM 541 C C . VAL A 1 72 ? -13.671 1.864 7.422 1.00 97.75 72 VAL A C 1
ATOM 543 O O . VAL A 1 72 ? -13.907 3.058 7.606 1.00 97.75 72 VAL A O 1
ATOM 546 N N . ASN A 1 73 ? -13.398 1.392 6.199 1.00 98.25 73 ASN A N 1
ATOM 547 C CA . ASN A 1 73 ? -13.297 2.294 5.051 1.00 98.25 73 ASN A CA 1
ATOM 548 C C . ASN A 1 73 ? -14.654 2.752 4.489 1.00 98.25 73 ASN A C 1
ATOM 550 O O . ASN A 1 73 ? -14.698 3.754 3.767 1.00 98.25 73 ASN A O 1
ATOM 554 N N . ALA A 1 74 ? -15.762 2.096 4.845 1.00 97.69 74 ALA A N 1
ATOM 555 C CA . ALA A 1 74 ? -17.109 2.584 4.546 1.00 97.69 74 ALA A CA 1
ATOM 556 C C . ALA A 1 74 ? -17.504 3.811 5.392 1.00 97.69 74 ALA A C 1
ATOM 558 O O . ALA A 1 74 ? -18.448 4.523 5.038 1.00 97.69 74 ALA A O 1
ATOM 559 N N . ALA A 1 75 ? -16.776 4.103 6.478 1.00 96.94 75 ALA A N 1
ATOM 560 C CA . ALA A 1 75 ? -17.052 5.257 7.330 1.00 96.94 75 ALA A CA 1
ATOM 561 C C . ALA A 1 75 ? -16.860 6.599 6.597 1.00 96.94 75 ALA A C 1
ATOM 563 O O . ALA A 1 75 ? -17.659 7.516 6.793 1.00 96.94 75 ALA A O 1
ATOM 564 N N . GLY A 1 76 ? -15.840 6.712 5.736 1.00 96.00 76 GLY A N 1
ATOM 565 C CA . GLY A 1 76 ? -15.533 7.942 4.994 1.00 96.00 76 GLY A CA 1
ATOM 566 C C . GLY A 1 76 ? -15.102 9.084 5.908 1.00 96.00 76 GLY A C 1
ATOM 567 O O . GLY A 1 76 ? -15.632 10.186 5.832 1.00 96.00 76 GLY A O 1
ATOM 568 N N . ASN A 1 77 ? -14.161 8.814 6.809 1.00 94.62 77 ASN A N 1
ATOM 569 C CA . ASN A 1 77 ? -13.583 9.799 7.723 1.00 94.62 77 ASN A CA 1
ATOM 570 C C . ASN A 1 77 ? -12.046 9.740 7.675 1.00 94.62 77 ASN A C 1
ATOM 572 O O . ASN A 1 77 ? -11.472 8.987 6.891 1.00 94.62 77 ASN A O 1
ATOM 576 N N . ALA A 1 78 ? -11.355 10.507 8.521 1.00 91.31 78 ALA A N 1
ATOM 577 C CA . ALA A 1 78 ? -9.889 10.584 8.512 1.00 91.31 78 ALA A CA 1
ATOM 578 C C . ALA A 1 78 ? -9.160 9.244 8.745 1.00 91.31 78 ALA A C 1
ATOM 580 O O . ALA A 1 78 ? -7.998 9.097 8.364 1.00 91.31 78 ALA A O 1
ATOM 581 N N . PHE A 1 79 ? -9.832 8.262 9.344 1.00 92.69 79 PHE A N 1
ATOM 582 C CA . PHE A 1 79 ? -9.241 6.991 9.757 1.00 92.69 79 PHE A CA 1
ATOM 583 C C . PHE A 1 79 ? -9.601 5.825 8.832 1.00 92.69 79 PHE A C 1
ATOM 585 O O . PHE A 1 79 ? -8.843 4.859 8.747 1.00 92.69 79 PHE A O 1
ATOM 592 N N . GLY A 1 80 ? -10.713 5.940 8.105 1.00 95.94 80 GLY A N 1
ATOM 593 C CA . GLY A 1 80 ? 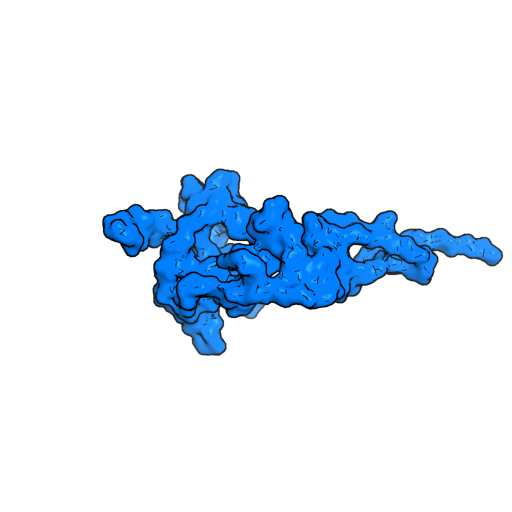-11.171 4.959 7.129 1.00 95.94 80 GLY A CA 1
ATOM 594 C C . GLY A 1 80 ? -11.876 5.631 5.958 1.00 95.94 80 GLY A C 1
ATOM 595 O O . GLY A 1 80 ? -12.934 6.236 6.128 1.00 95.94 80 GLY A O 1
ATOM 596 N N . ASN A 1 81 ? -11.270 5.559 4.773 1.00 96.31 81 ASN A N 1
ATOM 597 C CA . ASN A 1 81 ? -11.747 6.235 3.565 1.00 96.31 81 ASN A CA 1
ATOM 598 C C . ASN A 1 81 ? -11.086 5.685 2.291 1.00 96.31 81 ASN A C 1
ATOM 600 O O . ASN A 1 81 ? -10.027 5.053 2.337 1.00 96.31 81 ASN A O 1
ATOM 604 N N . CYS A 1 82 ? -11.668 6.023 1.141 1.00 95.69 82 CYS A N 1
ATOM 605 C CA . CYS A 1 82 ? -11.113 5.821 -0.199 1.00 95.69 82 CYS A CA 1
ATOM 606 C C . CYS A 1 82 ? -10.463 7.102 -0.746 1.00 95.69 82 CYS A C 1
ATOM 608 O O . CYS A 1 82 ? -10.559 7.413 -1.923 1.00 95.69 82 CYS A O 1
ATOM 610 N N . GLY A 1 83 ? -9.725 7.826 0.098 1.00 91.19 83 GLY A N 1
ATOM 611 C CA . GLY A 1 83 ? -9.092 9.092 -0.265 1.00 91.19 83 GLY A CA 1
ATOM 612 C C . GLY A 1 83 ? -10.010 10.287 -0.021 1.00 91.19 83 GLY A C 1
ATOM 613 O O . GLY A 1 83 ? -10.986 10.194 0.731 1.00 91.19 83 GLY A O 1
ATOM 614 N N . LYS A 1 84 ? -9.662 11.415 -0.638 1.00 90.00 84 LYS A N 1
ATOM 615 C CA . LYS A 1 84 ? -10.420 12.663 -0.569 1.00 90.00 84 LYS A CA 1
ATOM 616 C C . LYS A 1 84 ? -10.946 13.047 -1.947 1.00 90.00 84 LYS A C 1
ATOM 618 O O . LYS A 1 84 ? -10.289 12.750 -2.940 1.00 90.00 84 LYS A O 1
ATOM 623 N N . ASP A 1 85 ? -12.114 13.674 -1.984 1.00 89.44 85 ASP A N 1
ATOM 624 C CA . ASP A 1 85 ? -12.641 14.302 -3.195 1.00 89.44 85 ASP A CA 1
ATOM 625 C C . ASP A 1 85 ? -11.896 15.615 -3.516 1.00 89.44 85 ASP A C 1
ATOM 627 O O . ASP A 1 85 ? -11.006 16.047 -2.776 1.00 89.44 85 ASP A O 1
ATOM 631 N N . GLU A 1 86 ? -12.276 16.269 -4.615 1.00 90.25 86 GLU A N 1
ATOM 632 C CA . GLU A 1 86 ? -11.702 17.549 -5.065 1.00 90.25 86 GLU A CA 1
ATOM 633 C C . GLU A 1 86 ? -11.864 18.689 -4.042 1.00 90.25 86 GLU A C 1
ATOM 635 O O . GLU A 1 86 ? -11.113 19.661 -4.063 1.00 90.25 86 GLU A O 1
ATOM 640 N N . HIS A 1 87 ? -12.813 18.554 -3.114 1.00 91.38 87 HIS A N 1
ATOM 641 C CA . HIS A 1 87 ? -13.098 19.521 -2.055 1.00 91.38 87 HIS A CA 1
ATOM 642 C C . HIS A 1 87 ? -12.393 19.163 -0.735 1.00 91.38 87 HIS A C 1
ATOM 644 O O . HIS A 1 87 ? -12.552 19.858 0.269 1.00 91.38 87 HIS A O 1
ATOM 650 N N . GLY A 1 88 ? -11.610 18.080 -0.714 1.00 88.75 88 GLY A N 1
ATOM 651 C CA . GLY A 1 88 ? -10.882 17.612 0.459 1.00 88.75 88 GLY A CA 1
ATOM 652 C C . GLY A 1 88 ? -11.712 16.783 1.446 1.00 88.75 88 GLY A C 1
ATOM 653 O O . GLY A 1 88 ? -11.198 16.450 2.521 1.00 88.75 88 GLY A O 1
ATOM 654 N N . ASN A 1 89 ? -12.952 16.417 1.109 1.00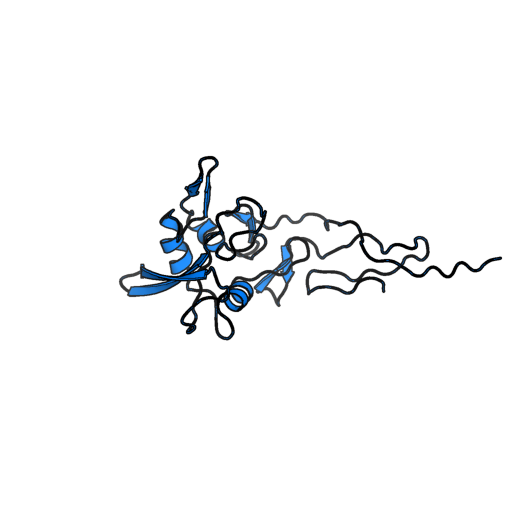 92.31 89 ASN A N 1
ATOM 655 C CA . ASN A 1 89 ? -13.800 15.576 1.951 1.00 92.31 89 ASN A CA 1
ATOM 656 C C . ASN A 1 89 ? -13.420 14.107 1.807 1.00 92.31 89 ASN A C 1
ATOM 658 O O . ASN A 1 89 ? -13.154 13.621 0.711 1.00 92.31 89 ASN A O 1
ATOM 662 N N . TYR A 1 90 ? -13.439 13.368 2.915 1.00 94.50 90 TYR A N 1
ATOM 663 C CA . TYR A 1 90 ? -13.153 11.938 2.895 1.00 94.50 90 TYR A CA 1
ATOM 664 C C . TYR A 1 90 ? -14.258 11.157 2.180 1.00 94.50 90 TYR A C 1
ATOM 666 O O . TYR A 1 90 ? -15.427 11.208 2.560 1.00 94.50 90 TYR A O 1
ATOM 674 N N . MET A 1 91 ? -13.870 10.383 1.169 1.00 95.69 91 MET A N 1
ATOM 675 C CA . MET A 1 91 ? -14.792 9.539 0.417 1.00 95.69 91 MET A CA 1
ATOM 676 C C . MET A 1 91 ? -14.977 8.190 1.109 1.00 95.69 91 MET A C 1
ATOM 678 O O . MET A 1 91 ? -14.013 7.554 1.543 1.00 95.69 91 MET A O 1
ATOM 682 N N . LYS A 1 92 ? -16.223 7.721 1.181 1.00 97.88 92 LYS A N 1
ATOM 683 C CA . LYS A 1 92 ? -16.544 6.356 1.615 1.00 97.88 92 LYS A CA 1
ATOM 684 C C . LYS A 1 92 ? -16.107 5.359 0.546 1.00 97.88 92 LYS A C 1
ATOM 686 O O . LYS A 1 92 ? -16.298 5.613 -0.641 1.00 97.88 92 LYS A O 1
ATOM 691 N N . CYS A 1 93 ? -15.553 4.224 0.955 1.00 97.88 93 CYS A N 1
ATOM 692 C CA . CYS A 1 93 ? -15.282 3.138 0.019 1.00 97.88 93 CYS A CA 1
ATOM 693 C C . CYS A 1 93 ? -16.550 2.348 -0.307 1.00 97.88 93 CYS A C 1
ATOM 695 O O . CYS A 1 93 ? -17.352 2.049 0.579 1.00 97.88 93 CYS A O 1
ATOM 697 N N . GLN A 1 94 ? -16.672 1.921 -1.564 1.00 97.44 94 GLN A N 1
ATOM 698 C CA . GLN A 1 94 ? -17.508 0.773 -1.903 1.00 97.44 94 GLN A CA 1
ATOM 699 C C . GLN A 1 94 ? -16.857 -0.506 -1.375 1.00 97.44 94 GLN A C 1
ATOM 701 O O . GLN A 1 94 ? -15.633 -0.583 -1.244 1.00 97.44 94 GLN A O 1
ATOM 706 N N . LYS A 1 95 ? -17.662 -1.545 -1.130 1.00 96.44 95 LYS A N 1
ATOM 707 C CA . LYS A 1 95 ? -17.161 -2.833 -0.626 1.00 96.44 95 LYS A CA 1
ATOM 708 C C . LYS A 1 95 ? -16.054 -3.416 -1.518 1.00 96.44 95 LYS A C 1
ATOM 710 O O . LYS A 1 95 ? -15.035 -3.871 -1.012 1.00 96.44 95 LYS A O 1
ATOM 715 N N . SER A 1 96 ? -16.214 -3.328 -2.841 1.00 96.62 96 SER A N 1
ATOM 716 C CA . SER A 1 96 ? -15.221 -3.793 -3.823 1.00 96.62 96 SER A CA 1
ATOM 717 C C . SER A 1 96 ? -13.894 -3.034 -3.774 1.00 96.62 96 SER A C 1
ATOM 719 O O . SER A 1 96 ? -12.867 -3.600 -4.131 1.00 96.62 96 SER A O 1
ATOM 721 N N . ASP A 1 97 ? -13.910 -1.780 -3.324 1.00 97.75 97 ASP A N 1
ATOM 722 C CA . ASP A 1 97 ? -12.753 -0.878 -3.321 1.00 97.75 97 ASP A CA 1
ATOM 723 C C . ASP A 1 97 ? -12.113 -0.756 -1.936 1.00 97.75 97 ASP A C 1
ATOM 725 O O . ASP A 1 97 ? -11.049 -0.161 -1.774 1.00 97.75 97 ASP A O 1
ATOM 729 N N . ALA A 1 98 ? -12.729 -1.356 -0.917 1.00 97.81 98 ALA A N 1
ATOM 730 C CA . ALA A 1 98 ? -12.323 -1.221 0.472 1.00 97.81 98 ALA A CA 1
ATOM 731 C C . ALA A 1 98 ? -10.860 -1.623 0.721 1.00 97.81 98 ALA A C 1
ATOM 733 O O . ALA A 1 98 ? -10.173 -0.987 1.523 1.00 97.81 98 ALA A O 1
ATOM 734 N N . LYS A 1 99 ? -10.340 -2.623 -0.006 1.00 97.69 99 LYS A N 1
ATOM 735 C CA . LYS A 1 99 ? -8.932 -3.063 0.080 1.00 97.69 99 LYS A CA 1
ATOM 736 C C . LYS A 1 99 ? -7.947 -2.132 -0.634 1.00 97.69 99 LYS A C 1
ATOM 738 O O . LYS A 1 99 ? -6.746 -2.368 -0.560 1.00 97.69 99 LYS A O 1
ATOM 743 N N . CYS A 1 100 ? -8.431 -1.076 -1.282 1.00 97.38 100 CYS A N 1
ATOM 744 C CA . CYS A 1 100 ? -7.650 0.016 -1.866 1.00 97.38 100 CYS A CA 1
ATOM 745 C C . CYS A 1 100 ? -7.758 1.308 -1.035 1.00 97.38 100 CYS A C 1
ATOM 747 O O . CYS A 1 100 ? -7.171 2.322 -1.407 1.00 97.38 100 CYS A O 1
ATOM 749 N N . GLY A 1 101 ? -8.494 1.264 0.085 1.00 96.69 101 GLY A N 1
ATOM 750 C CA . GLY A 1 101 ? -8.737 2.357 1.023 1.00 96.69 101 GLY A CA 1
ATOM 751 C C . GLY A 1 101 ? -7.584 2.623 2.005 1.00 96.69 101 GLY A C 1
ATOM 752 O O . GLY A 1 101 ? -6.400 2.550 1.650 1.00 96.69 101 GLY A O 1
ATOM 753 N N . LYS A 1 102 ? -7.903 3.021 3.247 1.00 96.94 102 LYS A N 1
ATOM 754 C CA . LYS A 1 102 ? -6.910 3.055 4.337 1.00 96.94 102 LYS A CA 1
ATOM 755 C C . LYS A 1 102 ? -6.497 1.624 4.666 1.00 96.94 102 LYS A C 1
ATOM 757 O O . LYS A 1 102 ? -7.332 0.717 4.685 1.00 96.94 102 LYS A O 1
ATOM 762 N N . ILE A 1 103 ? -5.204 1.422 4.902 1.00 97.56 103 ILE A N 1
ATOM 763 C CA . ILE A 1 103 ? -4.675 0.095 5.202 1.00 97.56 103 ILE A CA 1
ATOM 764 C C . ILE A 1 103 ? -5.069 -0.347 6.612 1.00 97.56 103 ILE A C 1
ATOM 766 O O . ILE A 1 103 ? -4.942 0.410 7.574 1.00 97.56 103 ILE A O 1
ATOM 770 N N . GLN A 1 104 ? -5.519 -1.596 6.720 1.00 98.12 104 GLN A N 1
ATOM 771 C CA . GLN A 1 104 ? -5.840 -2.251 7.982 1.00 98.12 104 GLN A CA 1
ATOM 772 C C . GLN A 1 104 ? -4.871 -3.413 8.208 1.00 98.12 104 GLN A C 1
ATOM 774 O O . GLN A 1 104 ? -4.689 -4.280 7.349 1.00 98.12 104 GLN A O 1
ATOM 779 N N . CYS A 1 105 ? -4.244 -3.439 9.376 1.00 98.12 105 CYS A N 1
ATOM 780 C CA . CYS A 1 105 ? -3.236 -4.418 9.753 1.00 98.12 105 CYS A CA 1
ATOM 781 C C . CYS A 1 105 ? -3.592 -5.079 11.085 1.00 98.12 105 CYS A C 1
ATOM 783 O O . CYS A 1 105 ? -4.337 -4.552 11.902 1.00 98.12 105 CYS A O 1
ATOM 785 N N . HIS A 1 106 ? -2.996 -6.233 11.336 1.00 96.69 106 HIS A N 1
ATOM 786 C CA . HIS A 1 106 ? -2.927 -6.868 12.639 1.00 96.69 106 HIS A CA 1
ATOM 787 C C . HIS A 1 106 ? -1.465 -6.864 13.093 1.00 96.69 106 HIS A C 1
ATOM 789 O O . HIS A 1 106 ? -0.595 -7.368 12.382 1.00 96.69 106 HIS A O 1
ATOM 795 N N . SER A 1 107 ? -1.183 -6.315 14.275 1.00 95.69 107 SER A N 1
ATOM 796 C CA . SER A 1 107 ? 0.162 -6.281 14.861 1.00 95.69 107 SER A CA 1
ATOM 797 C C . SER A 1 107 ? 0.096 -6.200 16.384 1.00 95.69 107 SER A C 1
ATOM 799 O O . SER A 1 107 ? -0.792 -5.546 16.925 1.00 95.69 107 SER A O 1
ATOM 801 N N . ALA A 1 108 ? 1.066 -6.812 17.067 1.00 94.25 108 ALA A N 1
ATOM 802 C CA . ALA A 1 108 ? 1.262 -6.674 18.512 1.00 94.25 108 ALA A CA 1
ATOM 803 C C . ALA A 1 108 ? 2.011 -5.382 18.902 1.00 94.25 108 ALA A C 1
ATOM 805 O O . ALA A 1 108 ? 2.066 -5.031 20.081 1.00 94.25 108 ALA A O 1
ATOM 806 N N . ALA A 1 109 ? 2.595 -4.666 17.934 1.00 95.00 109 ALA A N 1
ATOM 807 C CA . ALA A 1 109 ? 3.312 -3.422 18.192 1.00 95.00 109 ALA A CA 1
ATOM 808 C C . ALA A 1 109 ? 2.374 -2.353 18.780 1.00 95.00 109 ALA A C 1
ATOM 810 O O . ALA A 1 109 ? 1.244 -2.180 18.328 1.00 95.00 109 ALA A O 1
ATOM 811 N N . LYS A 1 110 ? 2.857 -1.616 19.789 1.00 92.81 110 LYS A N 1
ATOM 812 C CA . LYS A 1 110 ? 2.077 -0.560 20.463 1.00 92.81 110 LYS A CA 1
ATOM 813 C C . LYS A 1 110 ? 1.891 0.695 19.606 1.00 92.81 110 LYS A C 1
ATOM 815 O O . LYS A 1 110 ? 0.937 1.433 19.816 1.00 92.81 110 LYS A O 1
ATOM 820 N N . LYS A 1 111 ? 2.819 0.957 18.683 1.00 93.44 111 LYS A N 1
ATOM 821 C CA . LYS A 1 111 ? 2.794 2.110 17.781 1.00 93.44 111 LYS A CA 1
ATOM 822 C C . LYS A 1 111 ? 3.322 1.727 16.394 1.00 93.44 111 LYS A C 1
ATOM 824 O O . LYS A 1 111 ? 4.186 0.84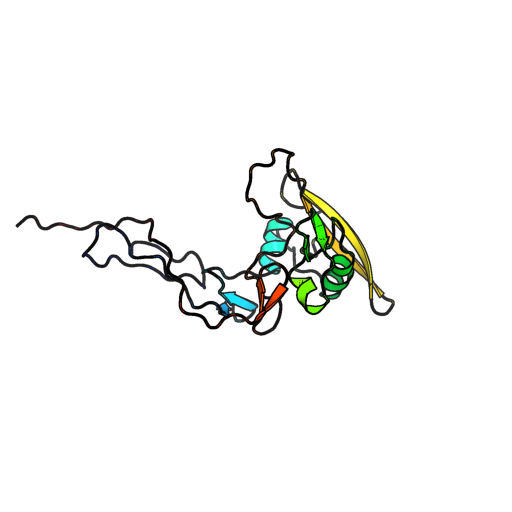5 16.327 1.00 93.44 111 LYS A O 1
ATOM 829 N N . PRO A 1 112 ? 2.849 2.384 15.324 1.00 94.31 112 PRO A N 1
ATOM 830 C CA . PRO A 1 112 ? 3.472 2.284 14.013 1.00 94.31 112 PRO A CA 1
ATOM 831 C C . PRO A 1 112 ? 4.919 2.801 14.033 1.00 94.31 112 PRO A C 1
ATOM 833 O O . PRO A 1 112 ? 5.342 3.529 14.937 1.00 94.31 112 PRO A O 1
ATOM 836 N N . LYS A 1 113 ? 5.684 2.430 13.011 1.00 92.19 113 LYS A N 1
ATOM 837 C CA . LYS A 1 113 ? 6.967 3.035 12.665 1.00 92.19 113 LYS A CA 1
ATOM 838 C C . LYS A 1 113 ? 6.721 4.427 12.073 1.00 92.19 113 LYS A C 1
ATOM 840 O O . LYS A 1 113 ? 5.753 4.635 11.350 1.00 92.19 113 LYS A O 1
ATOM 845 N N . GLY A 1 114 ? 7.629 5.357 12.360 1.00 85.44 114 GLY A N 1
ATOM 846 C CA . GLY A 1 114 ? 7.494 6.775 12.010 1.00 85.44 114 GLY A CA 1
ATOM 847 C C . GLY A 1 114 ? 7.181 7.631 13.238 1.00 85.44 114 GLY A C 1
ATOM 848 O O . GLY A 1 114 ? 6.454 7.215 14.137 1.00 85.44 114 GLY A O 1
ATOM 849 N N . THR A 1 115 ? 7.780 8.817 13.315 1.00 84.00 115 THR A N 1
ATOM 850 C CA . THR A 1 115 ? 7.617 9.735 14.458 1.00 84.00 115 THR A CA 1
ATOM 851 C C . THR A 1 115 ? 6.283 10.480 14.432 1.00 84.00 115 THR A C 1
ATOM 853 O O . THR A 1 115 ? 5.800 10.897 15.479 1.00 84.00 115 THR A O 1
ATOM 856 N N . ASN A 1 116 ? 5.666 10.600 13.258 1.00 87.38 116 ASN A N 1
ATOM 857 C CA . ASN A 1 116 ? 4.401 11.285 13.006 1.00 87.38 116 ASN A CA 1
ATOM 858 C C . ASN A 1 116 ? 3.221 10.319 12.788 1.00 87.38 116 ASN A C 1
ATOM 860 O O . ASN A 1 116 ? 2.217 10.713 12.202 1.00 87.38 116 ASN A O 1
ATOM 864 N N . ALA A 1 117 ? 3.327 9.066 13.237 1.00 90.81 117 ALA A N 1
ATOM 865 C CA . ALA A 1 117 ? 2.302 8.042 13.052 1.00 90.81 117 ALA A CA 1
ATOM 866 C C . ALA A 1 117 ? 1.701 7.588 14.390 1.00 90.81 117 ALA A C 1
ATOM 868 O O . ALA A 1 117 ? 2.422 7.321 15.353 1.00 90.81 117 ALA A O 1
ATOM 869 N N . VAL A 1 118 ? 0.375 7.456 14.439 1.00 93.12 118 VAL A N 1
ATOM 870 C CA . VAL A 1 118 ? -0.368 6.979 15.613 1.00 93.12 118 VAL A CA 1
ATOM 871 C C . VAL A 1 118 ? -1.247 5.783 15.274 1.00 93.12 118 VAL A C 1
ATOM 873 O O . VAL A 1 118 ? -1.777 5.663 14.169 1.00 93.12 118 VAL A O 1
ATOM 876 N N . SER A 1 119 ? -1.394 4.889 16.253 1.00 95.31 119 SER A N 1
ATOM 877 C CA . SER A 1 119 ? -2.270 3.720 16.157 1.00 95.31 119 SER A CA 1
ATOM 878 C C . SER A 1 119 ? -3.727 4.146 16.248 1.00 95.31 119 SER A C 1
ATOM 880 O O . SER A 1 119 ? -4.093 4.868 17.173 1.00 95.31 119 SER A O 1
ATOM 882 N N . ILE A 1 120 ? -4.555 3.641 15.338 1.00 95.69 120 ILE A N 1
ATOM 883 C CA . ILE A 1 120 ? -6.008 3.768 15.402 1.00 95.69 120 ILE A CA 1
ATOM 884 C C . ILE A 1 120 ? -6.591 2.371 15.560 1.00 95.69 120 ILE A C 1
ATOM 886 O O . ILE A 1 120 ? -6.520 1.565 14.636 1.00 95.69 120 ILE A O 1
ATOM 890 N N . ASP A 1 121 ? -7.172 2.094 16.722 1.00 95.56 121 ASP A N 1
ATOM 891 C CA . ASP A 1 121 ? -7.886 0.846 16.976 1.00 95.56 121 ASP A CA 1
ATOM 892 C C . ASP A 1 121 ? -9.391 1.102 16.849 1.00 95.56 121 ASP A C 1
ATOM 894 O O . ASP A 1 121 ? -9.925 2.051 17.421 1.00 95.56 121 ASP A O 1
ATOM 898 N N . THR A 1 122 ? -10.083 0.281 16.068 1.00 95.00 122 THR A N 1
ATOM 899 C CA . THR A 1 122 ? -11.529 0.370 15.833 1.00 95.00 122 THR A CA 1
ATOM 900 C C . THR A 1 122 ? -12.149 -0.996 16.072 1.00 95.00 122 THR A C 1
ATOM 902 O O . THR A 1 122 ? -11.630 -2.002 15.596 1.00 95.00 122 THR A O 1
ATOM 905 N N . THR A 1 123 ? -13.254 -1.049 16.808 1.00 95.31 123 THR A N 1
ATOM 906 C CA . THR A 1 123 ? -14.015 -2.289 16.992 1.00 95.31 123 THR A CA 1
ATOM 907 C C . THR A 1 123 ? -15.203 -2.271 16.049 1.00 95.31 123 THR A C 1
ATOM 909 O O . THR A 1 123 ? -16.037 -1.372 16.136 1.00 95.31 123 THR A O 1
ATOM 912 N N . ILE A 1 124 ? -15.280 -3.269 15.177 1.00 94.88 124 ILE A N 1
ATOM 913 C CA . ILE A 1 124 ? -16.405 -3.470 14.265 1.00 94.88 124 ILE A CA 1
ATOM 914 C C . ILE A 1 124 ? -17.238 -4.661 14.737 1.00 94.88 124 ILE A C 1
ATOM 916 O O . ILE A 1 124 ? -16.739 -5.534 15.454 1.00 94.88 124 ILE A O 1
ATOM 920 N N . LYS A 1 125 ? -18.501 -4.719 14.318 1.00 93.88 125 LYS A N 1
ATOM 921 C CA . LYS A 1 125 ? -19.375 -5.876 14.543 1.00 93.88 125 LYS A CA 1
ATOM 922 C C . LYS A 1 125 ? -19.646 -6.556 13.211 1.00 93.88 125 LYS A C 1
ATOM 924 O O . LYS A 1 125 ? -20.231 -5.946 12.325 1.00 93.88 125 LYS A O 1
ATOM 929 N N . THR A 1 126 ? -19.242 -7.814 13.081 1.00 89.25 126 THR A N 1
ATOM 930 C CA . THR A 1 126 ? -19.488 -8.627 11.885 1.00 89.25 126 THR A CA 1
ATOM 931 C C . THR A 1 126 ? -20.100 -9.954 12.320 1.00 89.25 126 THR A C 1
ATOM 933 O O . THR A 1 126 ? -19.585 -10.596 13.230 1.00 89.25 126 THR A O 1
ATOM 936 N N . ASP A 1 127 ? -21.263 -10.310 11.770 1.00 87.50 127 ASP A N 1
ATOM 937 C CA . ASP A 1 127 ? -22.012 -11.530 12.119 1.00 87.50 127 ASP A CA 1
ATOM 938 C C . ASP A 1 127 ? -22.232 -11.738 13.634 1.00 87.50 127 ASP A C 1
ATOM 940 O O . ASP A 1 127 ? -22.187 -12.848 14.158 1.00 87.50 127 ASP A O 1
ATOM 944 N N . GLY A 1 128 ? -22.444 -10.639 14.368 1.00 87.25 128 GLY A N 1
ATOM 945 C CA . GLY A 1 128 ? -22.619 -10.652 15.826 1.00 87.25 128 GLY A CA 1
ATOM 946 C C . GLY A 1 128 ? -21.325 -10.826 16.634 1.00 87.25 128 GLY A C 1
ATOM 947 O O . GLY A 1 128 ? -21.375 -10.779 17.862 1.00 87.25 128 GLY A O 1
ATOM 948 N N . ILE A 1 129 ? -20.174 -10.968 15.974 1.00 91.25 129 ILE A N 1
ATOM 949 C CA . ILE A 1 129 ? -18.848 -11.082 16.587 1.00 91.25 129 ILE A CA 1
ATOM 950 C C . ILE A 1 129 ? -18.141 -9.725 16.530 1.00 91.25 129 ILE A C 1
ATOM 952 O O . ILE A 1 129 ? -18.100 -9.053 15.496 1.00 91.25 129 ILE A O 1
ATOM 956 N N . GLU A 1 130 ? -17.554 -9.317 17.654 1.00 93.81 130 GLU A N 1
ATOM 957 C CA . GLU A 1 130 ? -16.708 -8.127 17.702 1.00 93.81 130 GLU A CA 1
ATOM 958 C C . GLU A 1 130 ? -15.313 -8.432 17.150 1.00 93.81 130 GLU A C 1
ATOM 960 O O . GLU A 1 130 ? -14.606 -9.315 17.641 1.00 93.81 130 GLU A O 1
ATOM 965 N N . VAL A 1 131 ? -14.898 -7.669 16.139 1.00 94.00 131 VAL A N 1
ATOM 966 C CA . VAL A 1 131 ? -13.576 -7.773 15.516 1.00 94.00 131 VAL A CA 1
ATOM 967 C C . VAL A 1 131 ? -12.811 -6.479 15.762 1.00 94.00 131 VAL A C 1
ATOM 969 O O . VAL A 1 131 ? -13.295 -5.384 15.480 1.00 94.00 131 VAL A O 1
ATOM 972 N N . LYS A 1 132 ? -11.592 -6.604 16.294 1.00 95.00 132 LYS A N 1
ATOM 973 C CA . LYS A 1 132 ? -10.686 -5.468 16.498 1.00 95.00 132 LYS A CA 1
ATOM 974 C C . LYS A 1 132 ? -9.859 -5.231 15.240 1.00 95.00 132 LYS A C 1
ATOM 976 O O . LYS A 1 132 ? -9.073 -6.085 14.833 1.00 95.00 132 LYS A O 1
ATOM 981 N N . CYS A 1 133 ? -10.020 -4.052 14.668 1.00 96.31 133 CYS A N 1
ATOM 982 C CA . CYS A 1 133 ? -9.305 -3.556 13.506 1.00 96.31 133 CYS A CA 1
ATOM 983 C C . CYS A 1 133 ? -8.265 -2.532 13.943 1.00 96.31 133 CYS A C 1
ATOM 985 O O . CYS A 1 133 ? -8.497 -1.760 14.873 1.00 96.31 133 CYS A O 1
ATOM 987 N N . ARG A 1 134 ? -7.112 -2.533 13.276 1.00 96.62 134 ARG A N 1
ATOM 988 C CA . ARG A 1 134 ? -6.006 -1.636 13.596 1.00 96.62 134 ARG A CA 1
ATOM 989 C C . ARG A 1 134 ? -5.473 -0.984 12.328 1.00 96.62 134 ARG A C 1
ATOM 991 O O . ARG A 1 134 ? -4.993 -1.656 11.417 1.00 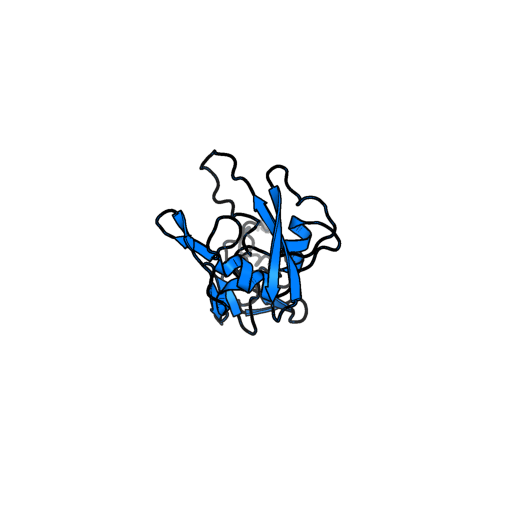96.62 134 ARG A O 1
ATOM 998 N N . GLY A 1 135 ? -5.532 0.337 12.302 1.00 95.50 135 GLY A N 1
ATOM 999 C CA . GLY A 1 135 ? -5.004 1.194 11.251 1.00 95.50 135 GLY A CA 1
ATOM 1000 C C . GLY A 1 135 ? -3.976 2.178 11.799 1.00 95.50 135 GLY A C 1
ATOM 1001 O O . GLY A 1 135 ? -3.669 2.204 12.992 1.00 95.50 135 GLY A O 1
ATOM 1002 N N . THR A 1 136 ? -3.434 3.005 10.912 1.00 94.12 136 THR A N 1
ATOM 1003 C CA . THR A 1 136 ? -2.516 4.088 11.279 1.00 94.12 136 THR A CA 1
ATOM 1004 C C . THR A 1 136 ? -2.999 5.410 10.704 1.00 94.12 136 THR A C 1
ATOM 1006 O O . THR A 1 136 ? -3.431 5.489 9.548 1.00 94.12 136 THR A O 1
ATOM 1009 N N . TYR A 1 137 ? -2.895 6.461 11.508 1.00 91.19 137 TYR A N 1
ATOM 1010 C CA . TYR A 1 137 ? -3.050 7.833 11.053 1.00 91.19 137 TYR A CA 1
ATOM 1011 C C . TYR A 1 137 ? -1.689 8.514 11.106 1.00 91.19 137 TYR A C 1
ATOM 1013 O O . TYR A 1 137 ? -0.998 8.441 12.122 1.00 91.19 137 TYR A O 1
ATOM 1021 N N . VAL A 1 138 ? -1.284 9.126 9.997 1.00 86.56 138 VAL A N 1
ATOM 1022 C CA . VAL A 1 138 ? -0.006 9.826 9.898 1.00 86.56 138 VAL A CA 1
ATOM 1023 C C . VAL A 1 138 ? -0.291 11.311 9.773 1.00 86.56 138 VAL A C 1
ATOM 1025 O O . VAL A 1 138 ? -0.988 11.739 8.858 1.00 86.56 138 VAL A O 1
ATOM 1028 N N . TYR A 1 139 ? 0.221 12.093 10.720 1.00 81.31 139 TYR A N 1
ATOM 1029 C CA . TYR A 1 139 ? 0.141 13.543 10.661 1.00 81.31 139 TYR A CA 1
ATOM 1030 C C . TYR A 1 139 ? 1.096 14.026 9.573 1.00 81.31 139 TYR A C 1
ATOM 1032 O O . TYR A 1 139 ? 2.315 13.874 9.693 1.00 81.31 139 TYR A O 1
ATOM 1040 N N . SER A 1 140 ? 0.559 14.625 8.516 1.00 66.88 140 SER A N 1
ATOM 1041 C CA . SER A 1 140 ? 1.364 15.482 7.652 1.00 66.88 140 SER A CA 1
ATOM 1042 C C . SER A 1 140 ? 1.835 16.659 8.504 1.00 66.88 140 SER A C 1
ATOM 1044 O O . SER A 1 140 ? 1.013 17.370 9.088 1.00 66.88 140 SER A O 1
ATOM 1046 N N . THR A 1 141 ? 3.149 16.844 8.635 1.00 55.00 141 THR A N 1
ATOM 1047 C CA . THR A 1 141 ? 3.690 18.111 9.135 1.00 55.00 141 THR A CA 1
ATOM 1048 C C . THR A 1 141 ? 3.144 19.214 8.233 1.00 55.00 141 THR A C 1
ATOM 1050 O O . THR A 1 141 ? 3.045 19.019 7.025 1.00 55.00 141 THR A O 1
ATOM 1053 N N . GLN A 1 142 ? 2.698 20.321 8.823 1.00 47.59 142 GLN A N 1
ATOM 1054 C CA . GLN A 1 142 ? 1.932 21.392 8.171 1.00 47.59 142 GLN A CA 1
ATOM 1055 C C . GLN A 1 142 ? 2.731 22.219 7.145 1.00 47.59 142 GLN A C 1
ATOM 1057 O O . GLN A 1 142 ? 2.424 23.383 6.922 1.00 47.59 142 GLN A O 1
ATOM 1062 N N . ASP A 1 143 ? 3.706 21.621 6.476 1.00 42.50 143 ASP A N 1
ATOM 1063 C CA . ASP A 1 143 ? 4.378 22.209 5.332 1.00 42.50 143 ASP A CA 1
ATOM 1064 C C . ASP A 1 143 ? 3.812 21.497 4.109 1.00 42.50 143 ASP A C 1
ATOM 1066 O O . ASP A 1 143 ? 4.189 20.366 3.809 1.00 42.50 143 ASP A O 1
ATOM 1070 N N . GLY A 1 144 ? 2.827 22.124 3.459 1.00 44.72 144 GLY A N 1
ATOM 1071 C CA . GLY A 1 144 ? 2.185 21.671 2.220 1.00 44.72 144 GLY A CA 1
ATOM 1072 C C . GLY A 1 144 ? 3.155 21.613 1.038 1.00 44.72 144 GLY A C 1
ATOM 1073 O O . GLY A 1 144 ? 2.975 22.295 0.035 1.00 44.72 144 GLY A O 1
ATOM 1074 N N . GLN A 1 145 ? 4.205 20.814 1.176 1.00 45.56 145 GLN A N 1
ATOM 1075 C CA . GLN A 1 145 ? 5.308 20.677 0.252 1.00 45.56 145 GLN A CA 1
ATOM 1076 C C . GLN A 1 145 ? 5.829 19.244 0.349 1.00 45.56 145 GLN A C 1
ATOM 1078 O O . GLN A 1 145 ? 6.835 18.942 0.982 1.00 45.56 145 GLN A O 1
ATOM 1083 N N . GLY A 1 146 ? 5.087 18.330 -0.257 1.00 44.97 146 GLY A N 1
ATOM 1084 C CA . GLY A 1 146 ? 5.543 16.966 -0.423 1.00 44.97 146 GLY A CA 1
ATOM 1085 C C . GLY A 1 146 ? 4.457 16.127 -1.052 1.00 44.97 146 GLY A C 1
ATOM 1086 O O . GLY A 1 146 ? 3.484 15.791 -0.385 1.00 44.97 146 GLY A O 1
ATOM 1087 N N . ASP A 1 147 ? 4.677 15.721 -2.298 1.00 53.47 147 ASP A N 1
ATOM 1088 C CA . ASP A 1 147 ? 3.953 14.666 -3.019 1.00 53.47 147 ASP A CA 1
ATOM 1089 C C . ASP A 1 147 ? 4.054 13.284 -2.330 1.00 53.47 147 ASP A C 1
ATOM 1091 O O . ASP A 1 147 ? 3.943 12.243 -2.974 1.00 53.47 147 ASP A O 1
ATOM 1095 N N . LEU A 1 148 ? 4.331 13.244 -1.022 1.00 62.56 148 LEU A N 1
ATOM 1096 C CA . LEU A 1 148 ? 4.519 12.032 -0.248 1.00 62.56 148 LEU A CA 1
ATOM 1097 C C . LEU A 1 148 ? 3.145 11.404 0.018 1.00 62.56 148 LEU A C 1
ATOM 1099 O O . LEU A 1 148 ? 2.336 11.986 0.748 1.00 62.56 148 LEU A O 1
ATOM 1103 N N . PRO A 1 149 ? 2.867 10.215 -0.546 1.00 70.94 149 PRO A N 1
ATOM 1104 C CA . PRO A 1 149 ? 1.606 9.522 -0.322 1.00 70.94 149 PRO A CA 1
ATOM 1105 C C . PRO A 1 149 ? 1.429 9.224 1.171 1.00 70.94 149 PRO A C 1
ATOM 1107 O O . PRO A 1 149 ? 2.381 8.790 1.821 1.00 70.94 149 PRO A O 1
ATOM 1110 N N . ASP A 1 150 ? 0.220 9.415 1.720 1.00 84.06 150 ASP A N 1
ATOM 1111 C CA . ASP A 1 150 ? -0.094 8.997 3.096 1.00 84.06 150 ASP A CA 1
ATOM 1112 C C . ASP A 1 150 ? 0.236 7.498 3.234 1.00 84.06 150 ASP A C 1
ATOM 1114 O O . ASP A 1 150 ? -0.419 6.667 2.600 1.00 84.06 150 ASP A O 1
ATOM 1118 N N . PRO A 1 151 ? 1.235 7.115 4.052 1.00 89.25 151 PRO A N 1
ATOM 1119 C CA . PRO A 1 151 ? 1.693 5.730 4.129 1.00 89.25 151 PRO A CA 1
ATOM 1120 C C . PRO A 1 151 ? 0.643 4.806 4.770 1.00 89.25 151 PRO A C 1
ATOM 1122 O O . PRO A 1 151 ? 0.762 3.583 4.687 1.00 89.25 151 PRO A O 1
ATOM 1125 N N . GLY A 1 152 ? -0.403 5.371 5.387 1.00 92.44 152 GLY A N 1
ATOM 1126 C CA . GLY A 1 152 ? -1.589 4.661 5.856 1.00 92.44 152 GLY A CA 1
ATOM 1127 C C . GLY A 1 152 ? -2.658 4.430 4.779 1.00 92.44 152 GLY A C 1
ATOM 1128 O O . GLY A 1 152 ? -3.730 3.919 5.104 1.00 92.44 152 GLY A O 1
ATOM 1129 N N . LEU A 1 153 ? -2.422 4.816 3.526 1.00 94.06 153 LEU A N 1
ATOM 1130 C CA . LEU A 1 153 ? -3.227 4.443 2.362 1.00 94.06 153 LEU A CA 1
ATOM 1131 C C . LEU A 1 153 ? -2.624 3.208 1.698 1.00 94.06 153 LEU A C 1
ATOM 1133 O O . LEU A 1 153 ? -1.409 3.125 1.551 1.00 94.06 153 LEU A O 1
ATOM 1137 N N . VAL A 1 154 ? -3.453 2.257 1.261 1.00 96.75 154 VAL A N 1
ATOM 1138 C CA . VAL A 1 154 ? -2.957 1.124 0.465 1.00 96.75 154 VAL A CA 1
ATOM 1139 C C . VAL A 1 154 ? -2.267 1.642 -0.798 1.00 96.75 154 VAL A C 1
ATOM 1141 O O . VAL A 1 154 ? -2.839 2.457 -1.524 1.00 96.75 154 VAL A O 1
ATOM 1144 N N . MET A 1 155 ? -1.044 1.167 -1.048 1.00 95.31 155 MET A N 1
ATOM 1145 C CA . MET A 1 155 ? -0.252 1.587 -2.206 1.00 95.31 155 MET A CA 1
ATOM 1146 C C . MET A 1 155 ? -0.918 1.172 -3.525 1.00 95.31 155 MET A C 1
ATOM 1148 O O . MET A 1 155 ? -1.346 0.023 -3.684 1.00 95.31 155 MET A O 1
ATOM 1152 N N . THR A 1 156 ? -0.953 2.092 -4.489 1.00 94.38 156 THR A N 1
ATOM 1153 C CA . THR A 1 156 ? -1.376 1.817 -5.870 1.00 94.38 156 THR A CA 1
ATOM 1154 C C . THR A 1 156 ? -0.557 0.667 -6.463 1.00 94.38 156 THR A C 1
ATOM 1156 O O . THR A 1 156 ? 0.648 0.589 -6.250 1.00 94.38 156 THR A O 1
ATOM 1159 N N . GLY A 1 157 ? -1.214 -0.243 -7.183 1.00 94.62 157 GLY A N 1
ATOM 1160 C CA . GLY A 1 157 ? -0.626 -1.473 -7.718 1.00 94.62 157 GLY A CA 1
ATOM 1161 C C . GLY A 1 157 ? -0.752 -2.690 -6.798 1.00 94.62 157 GLY A C 1
ATOM 1162 O O . GLY A 1 157 ? -0.516 -3.813 -7.235 1.00 94.62 157 GLY A O 1
ATOM 1163 N N . THR A 1 158 ? -1.174 -2.515 -5.541 1.00 97.00 158 THR A N 1
ATOM 1164 C CA . THR A 1 158 ? -1.390 -3.643 -4.620 1.00 97.00 158 THR A CA 1
ATOM 1165 C C . THR A 1 158 ? -2.582 -4.492 -5.066 1.00 97.00 158 THR A C 1
ATOM 1167 O O . THR A 1 158 ? -3.657 -3.952 -5.348 1.00 97.00 158 THR A O 1
ATOM 1170 N N . LYS A 1 159 ? -2.425 -5.823 -5.088 1.00 96.19 159 LYS A N 1
ATOM 1171 C CA . LYS A 1 159 ? -3.517 -6.765 -5.399 1.00 96.19 159 LYS A CA 1
ATOM 1172 C C . LYS A 1 159 ? -4.692 -6.560 -4.440 1.00 96.19 159 LYS A C 1
ATOM 1174 O O . LYS A 1 159 ? -4.526 -6.669 -3.232 1.00 96.19 159 LYS A O 1
ATOM 1179 N N . CYS A 1 160 ? -5.884 -6.320 -4.976 1.00 96.31 160 CYS A N 1
ATOM 1180 C CA . CYS A 1 160 ? -7.117 -6.130 -4.197 1.00 96.31 160 CYS A CA 1
ATOM 1181 C C . CYS A 1 160 ? -8.175 -7.211 -4.469 1.00 96.31 160 CYS A C 1
ATOM 1183 O O . CYS A 1 160 ? -9.141 -7.328 -3.720 1.00 96.31 160 CYS A O 1
ATOM 1185 N N . GLY A 1 161 ? -7.966 -8.035 -5.497 1.00 94.56 161 GLY A N 1
ATOM 1186 C CA . GLY A 1 161 ? -8.793 -9.186 -5.848 1.00 94.56 161 GLY A CA 1
ATOM 1187 C C . GLY A 1 161 ? -8.135 -10.008 -6.956 1.00 94.56 161 GLY A C 1
ATOM 1188 O O . GLY A 1 161 ? -7.061 -9.654 -7.446 1.00 94.56 161 GLY A O 1
ATOM 1189 N N . GLU A 1 162 ? -8.762 -11.108 -7.361 1.00 93.56 162 GLU A N 1
ATOM 1190 C CA . GLU A 1 162 ? -8.264 -11.918 -8.479 1.00 93.56 162 GLU A CA 1
ATOM 1191 C C . GLU A 1 162 ? -8.294 -11.122 -9.789 1.00 93.56 162 GLU A C 1
ATOM 1193 O O . GLU A 1 162 ? -9.325 -10.562 -10.163 1.00 93.56 162 GLU A O 1
ATOM 1198 N N . GLY A 1 163 ? -7.136 -11.031 -10.448 1.00 91.81 163 GLY A N 1
ATOM 1199 C CA . GLY A 1 163 ? -6.915 -10.203 -11.636 1.00 91.81 163 GLY A CA 1
ATOM 1200 C C . GLY A 1 163 ? -7.004 -8.693 -11.392 1.00 91.81 163 GLY A C 1
ATOM 1201 O O . GLY A 1 163 ? -7.059 -7.935 -12.353 1.00 91.81 163 GLY A O 1
ATOM 1202 N N . LYS A 1 164 ? -7.053 -8.222 -10.137 1.00 95.00 164 LYS A N 1
ATOM 1203 C CA . LYS A 1 164 ? -7.303 -6.808 -9.820 1.00 95.00 164 LYS A CA 1
ATOM 1204 C C . LYS A 1 164 ? -6.234 -6.179 -8.938 1.00 95.00 164 LYS A C 1
ATOM 1206 O O . LYS A 1 164 ? -5.764 -6.785 -7.972 1.00 95.00 164 LYS A O 1
ATOM 1211 N N . VAL A 1 165 ? -5.929 -4.916 -9.217 1.00 95.75 165 VAL A N 1
ATOM 1212 C CA . VAL A 1 165 ? -5.013 -4.069 -8.442 1.00 95.75 165 VAL A CA 1
ATOM 1213 C C . VAL A 1 165 ? -5.675 -2.745 -8.076 1.00 95.75 165 VAL A C 1
ATOM 1215 O O . VAL A 1 165 ? -6.574 -2.264 -8.767 1.00 95.75 165 VAL A O 1
ATOM 1218 N N . GLY A 1 166 ? -5.228 -2.151 -6.971 1.00 95.12 166 GLY A N 1
ATOM 1219 C CA . GLY A 1 166 ? -5.679 -0.828 -6.560 1.00 95.12 166 GLY A CA 1
ATOM 1220 C C . GLY A 1 166 ? -5.113 0.265 -7.457 1.00 95.12 166 GLY A C 1
ATOM 1221 O O . GLY A 1 166 ? -3.896 0.396 -7.548 1.00 95.12 166 GLY A O 1
ATOM 1222 N N . ARG A 1 167 ? -5.969 1.079 -8.073 1.00 92.44 167 ARG A N 1
ATOM 1223 C CA . ARG A 1 167 ? -5.583 2.284 -8.818 1.00 92.44 167 ARG A CA 1
ATOM 1224 C C . ARG A 1 167 ? -6.576 3.395 -8.530 1.00 92.44 167 ARG A C 1
ATOM 1226 O O . ARG A 1 167 ? -7.774 3.144 -8.534 1.00 92.44 167 ARG A O 1
ATOM 1233 N N . ASP A 1 168 ? -6.070 4.586 -8.222 1.00 89.00 168 ASP A N 1
ATOM 1234 C CA . ASP A 1 168 ? -6.890 5.753 -7.870 1.00 89.00 168 ASP A CA 1
ATOM 1235 C C . ASP A 1 168 ? -7.953 5.416 -6.815 1.00 89.00 168 ASP A C 1
ATOM 1237 O O . ASP A 1 168 ? -9.107 5.825 -6.898 1.00 89.00 168 ASP A O 1
ATOM 1241 N N . ARG A 1 169 ? -7.543 4.625 -5.810 1.00 90.50 169 ARG A N 1
ATOM 1242 C CA . ARG A 1 169 ? -8.383 4.185 -4.680 1.00 90.50 169 ARG A CA 1
ATOM 1243 C C . ARG A 1 169 ? -9.531 3.239 -5.061 1.00 90.50 169 ARG A C 1
ATOM 1245 O O . ARG A 1 169 ? -10.377 2.963 -4.219 1.00 90.50 169 ARG A O 1
ATOM 1252 N N . GLN A 1 170 ? -9.520 2.689 -6.273 1.00 95.06 170 GLN A N 1
ATOM 1253 C CA . GLN A 1 170 ? -10.491 1.716 -6.774 1.00 95.06 170 GLN A CA 1
ATOM 1254 C C . GLN A 1 170 ? -9.830 0.369 -7.069 1.00 95.06 170 GLN A C 1
ATOM 1256 O O . GLN A 1 170 ? -8.663 0.311 -7.462 1.00 95.06 170 GLN A O 1
ATOM 1261 N N . CYS A 1 171 ? -10.577 -0.723 -6.910 1.00 96.50 171 CYS A N 1
ATOM 1262 C CA . CYS A 1 171 ? -10.102 -2.068 -7.213 1.00 96.50 171 CYS A CA 1
ATOM 1263 C C . CYS A 1 171 ? -10.440 -2.457 -8.656 1.00 96.50 171 CYS A C 1
ATOM 1265 O O . CYS A 1 171 ? -11.523 -2.973 -8.960 1.00 96.50 171 CYS A O 1
ATOM 1267 N N . LEU A 1 172 ? -9.494 -2.216 -9.562 1.00 94.44 172 LEU A N 1
ATOM 1268 C CA . LEU A 1 172 ? -9.698 -2.328 -11.004 1.00 94.44 172 LEU A CA 1
ATOM 1269 C C . LEU A 1 172 ? -8.978 -3.547 -11.582 1.00 94.44 172 LEU A C 1
ATOM 1271 O O . LEU A 1 172 ? -7.983 -4.014 -11.034 1.00 94.44 172 LEU A O 1
ATOM 1275 N N . GLN A 1 173 ? -9.482 -4.062 -12.706 1.00 92.12 173 GLN A N 1
ATOM 1276 C CA . GLN A 1 173 ? -8.805 -5.121 -13.462 1.00 92.12 173 GLN A CA 1
ATOM 1277 C C . GLN A 1 173 ? -7.407 -4.663 -13.873 1.00 92.12 173 GLN A C 1
ATOM 1279 O O . GLN A 1 173 ? -7.228 -3.524 -14.313 1.00 92.12 173 GLN A O 1
ATOM 1284 N N . THR A 1 174 ? -6.426 -5.551 -13.744 1.00 81.62 174 THR A N 1
ATOM 1285 C CA . THR A 1 174 ? -5.072 -5.297 -14.227 1.00 81.62 174 THR A CA 1
ATOM 1286 C C . THR A 1 174 ? -5.134 -5.098 -15.737 1.00 81.62 174 THR A C 1
ATOM 1288 O O . THR A 1 174 ? -5.588 -6.007 -16.442 1.00 81.62 174 THR A O 1
ATOM 1291 N N . PRO A 1 175 ? -4.717 -3.937 -16.265 1.00 69.88 175 PRO A N 1
ATOM 1292 C CA . PRO A 1 175 ? -4.625 -3.779 -17.702 1.00 69.88 175 PRO A CA 1
ATOM 1293 C C . PRO A 1 175 ? -3.547 -4.736 -18.217 1.00 69.88 175 PRO A C 1
ATOM 1295 O O . PRO A 1 175 ? -2.395 -4.649 -17.805 1.00 69.88 175 PRO A O 1
ATOM 1298 N N . LEU A 1 176 ? -3.913 -5.637 -19.129 1.00 63.81 176 LEU A N 1
ATOM 1299 C CA . LEU A 1 176 ? -2.960 -6.428 -19.913 1.00 63.81 176 LEU A CA 1
ATOM 1300 C C . LEU A 1 176 ? -2.301 -5.508 -20.956 1.00 63.81 176 LEU A C 1
ATOM 1302 O O . LEU A 1 176 ? -2.535 -5.637 -22.156 1.00 63.81 176 LEU A O 1
ATOM 1306 N N . ASN A 1 177 ? -1.540 -4.515 -20.502 1.00 62.97 177 ASN A N 1
ATOM 1307 C CA . ASN A 1 177 ? -0.921 -3.506 -21.358 1.00 62.97 177 ASN A CA 1
ATOM 1308 C C . ASN A 1 177 ? 0.585 -3.712 -21.440 1.00 62.97 177 ASN A C 1
ATOM 1310 O O . ASN A 1 177 ? 1.192 -4.143 -20.469 1.00 62.97 177 ASN A O 1
ATOM 1314 N N . LYS A 1 178 ? 1.162 -3.369 -22.604 1.00 56.53 178 LYS A N 1
ATOM 1315 C CA . LYS A 1 178 ? 2.586 -3.505 -22.965 1.00 56.53 178 LYS A CA 1
ATOM 1316 C C . LYS A 1 178 ? 3.548 -3.082 -21.839 1.00 56.53 178 LYS A C 1
ATOM 1318 O O . LYS A 1 178 ? 3.208 -2.171 -21.085 1.00 56.53 178 LYS A O 1
ATOM 1323 N N . PRO A 1 179 ? 4.765 -3.666 -21.786 1.00 59.81 179 PRO A N 1
ATOM 1324 C CA . PRO A 1 179 ? 5.785 -3.254 -20.831 1.00 59.81 179 PRO A CA 1
ATOM 1325 C C . PRO A 1 179 ? 6.007 -1.749 -20.963 1.00 59.81 179 PRO A C 1
ATOM 1327 O O . PRO A 1 179 ? 6.286 -1.252 -22.057 1.00 59.81 179 PRO A O 1
ATOM 1330 N N . ILE A 1 180 ? 5.817 -1.021 -19.871 1.00 63.78 180 ILE A N 1
ATOM 1331 C CA . ILE A 1 180 ? 6.070 0.414 -19.839 1.00 63.78 180 ILE A CA 1
ATOM 1332 C C . ILE A 1 180 ? 7.586 0.575 -19.658 1.00 63.78 180 ILE A C 1
ATOM 1334 O O . ILE A 1 180 ? 8.191 -0.088 -18.822 1.00 63.78 180 ILE A O 1
ATOM 1338 N N . SER A 1 181 ? 8.216 1.414 -20.477 1.00 63.41 181 SER A N 1
ATOM 1339 C CA . SER A 1 181 ? 9.658 1.671 -20.419 1.00 63.41 181 SER A CA 1
ATOM 1340 C C . SER A 1 181 ? 9.929 3.034 -19.792 1.00 63.41 181 SER A C 1
ATOM 1342 O O . SER A 1 181 ? 9.359 4.031 -20.242 1.00 63.41 181 SER A O 1
ATOM 1344 N N . GLN A 1 182 ? 10.826 3.102 -18.811 1.00 66.75 182 GLN A N 1
ATOM 1345 C CA . GLN A 1 182 ? 11.303 4.365 -18.238 1.00 66.75 182 GLN A CA 1
ATOM 1346 C C . GLN A 1 182 ? 12.705 4.711 -18.768 1.00 66.75 182 GLN A C 1
ATOM 1348 O O . GLN A 1 182 ? 13.461 3.807 -19.121 1.00 66.75 182 GLN A O 1
ATOM 1353 N N . PRO A 1 183 ? 13.100 5.994 -18.853 1.00 68.06 183 PRO A N 1
ATOM 1354 C CA . PRO A 1 183 ? 14.461 6.365 -19.242 1.00 68.06 183 PRO A CA 1
ATOM 1355 C C . PRO A 1 183 ? 15.510 5.709 -18.330 1.00 68.06 183 PRO A C 1
ATOM 1357 O O . PRO A 1 183 ? 15.360 5.702 -17.109 1.00 68.06 183 PRO A O 1
ATOM 1360 N N . GLY A 1 184 ? 16.568 5.144 -18.917 1.00 62.62 184 GLY A N 1
ATOM 1361 C CA . GLY A 1 184 ? 17.667 4.537 -18.165 1.00 62.62 184 GLY A CA 1
ATOM 1362 C C . GLY A 1 184 ? 18.559 5.608 -17.532 1.00 62.62 184 GLY A C 1
ATOM 1363 O O . GLY A 1 184 ? 18.965 6.546 -18.212 1.00 62.62 184 GLY A O 1
ATOM 1364 N N . ALA A 1 185 ? 18.872 5.473 -16.239 1.00 66.00 185 ALA A N 1
ATOM 1365 C CA . ALA A 1 185 ? 19.700 6.433 -15.492 1.00 66.00 185 ALA A CA 1
ATOM 1366 C C . ALA A 1 185 ? 21.175 6.003 -15.335 1.00 66.00 185 ALA A C 1
ATOM 1368 O O . ALA A 1 185 ? 21.990 6.771 -14.826 1.00 66.00 185 ALA A O 1
ATOM 1369 N N . ASN A 1 186 ? 21.527 4.785 -15.762 1.00 78.19 186 ASN A N 1
ATOM 1370 C CA . ASN A 1 186 ? 22.844 4.195 -15.515 1.00 78.19 186 ASN A CA 1
ATOM 1371 C C . ASN A 1 186 ? 23.773 4.322 -16.724 1.00 78.19 186 ASN A C 1
ATOM 1373 O O . ASN A 1 186 ? 23.327 4.317 -17.869 1.00 78.19 186 ASN A O 1
ATOM 1377 N N . SER A 1 187 ? 25.078 4.371 -16.468 1.00 76.81 187 SER A N 1
ATOM 1378 C CA . SER A 1 187 ? 26.104 4.486 -17.508 1.00 76.81 187 SER A CA 1
ATOM 1379 C C . SER A 1 187 ? 26.711 3.128 -17.873 1.00 76.81 187 SER A C 1
ATOM 1381 O O . SER A 1 187 ? 26.785 2.204 -17.065 1.00 76.81 187 SER A O 1
ATOM 1383 N N . CYS A 1 188 ? 27.182 3.032 -19.107 1.00 82.44 188 CYS A N 1
ATOM 1384 C CA . CYS A 1 188 ? 27.902 1.918 -19.695 1.00 82.44 188 CYS A CA 1
ATOM 1385 C C . CYS A 1 188 ? 29.332 2.349 -20.025 1.00 82.44 188 CYS A C 1
ATOM 1387 O O . CYS A 1 188 ? 29.561 3.423 -20.581 1.00 82.44 188 CYS A O 1
ATOM 1389 N N . HIS A 1 189 ? 30.305 1.483 -19.746 1.00 73.62 189 HIS A N 1
ATOM 1390 C CA . HIS A 1 189 ? 31.660 1.666 -20.254 1.00 73.62 189 HIS A CA 1
ATOM 1391 C C . HIS A 1 189 ? 31.719 1.216 -21.717 1.00 73.62 189 HIS A C 1
ATOM 1393 O O . HIS A 1 189 ? 31.630 0.022 -22.000 1.00 73.62 189 HIS A O 1
ATOM 1399 N N . ILE A 1 190 ? 31.888 2.160 -22.646 1.00 67.38 190 ILE A N 1
ATOM 1400 C CA . ILE A 1 190 ? 32.281 1.842 -24.021 1.00 67.38 190 ILE A CA 1
ATOM 1401 C C . ILE A 1 190 ? 33.802 1.921 -24.094 1.00 67.38 190 ILE A C 1
ATOM 1403 O O . ILE A 1 190 ? 34.382 3.001 -23.981 1.00 67.38 190 ILE A O 1
ATOM 1407 N N . PHE A 1 191 ? 34.454 0.784 -24.325 1.00 59.12 191 PHE A N 1
ATOM 1408 C CA . PHE A 1 191 ? 35.827 0.791 -24.814 1.00 59.12 191 PHE A CA 1
ATOM 1409 C C . PHE A 1 191 ? 35.798 1.235 -26.275 1.00 59.12 191 PHE A C 1
ATOM 1411 O O . PHE A 1 191 ? 35.563 0.436 -27.177 1.00 59.12 191 PHE A O 1
ATOM 1418 N N . VAL A 1 192 ? 36.002 2.531 -26.512 1.00 57.03 192 VAL A N 1
ATOM 1419 C CA . VAL A 1 192 ? 36.305 3.019 -27.856 1.00 57.03 192 VAL A CA 1
ATOM 1420 C C . VAL A 1 192 ? 37.722 2.545 -28.158 1.00 57.03 192 VAL A C 1
ATOM 1422 O O . VAL A 1 192 ? 38.690 3.114 -27.653 1.00 57.03 192 VAL A O 1
ATOM 1425 N N . LEU A 1 193 ? 37.855 1.472 -28.939 1.00 51.22 193 LEU A N 1
ATOM 1426 C CA . LEU A 1 193 ? 39.119 1.165 -29.597 1.00 51.22 193 LEU A CA 1
ATOM 1427 C C . LEU A 1 193 ? 39.425 2.366 -30.499 1.00 51.22 193 LEU A C 1
ATOM 1429 O O . LEU A 1 193 ? 38.790 2.541 -31.537 1.00 51.22 193 LEU A O 1
ATOM 1433 N N . LYS A 1 194 ? 40.328 3.247 -30.052 1.00 43.84 194 LYS A N 1
ATOM 1434 C CA . LYS A 1 194 ? 40.930 4.256 -30.925 1.00 43.84 194 LYS A CA 1
ATOM 1435 C C . LYS A 1 194 ? 41.650 3.487 -32.033 1.00 43.84 194 LYS A C 1
ATOM 1437 O O . LYS A 1 194 ? 42.632 2.809 -31.740 1.00 43.84 194 LYS A O 1
ATOM 1442 N N . ALA A 1 195 ? 41.091 3.530 -33.239 1.00 42.94 195 ALA A N 1
ATOM 1443 C CA . ALA A 1 195 ? 41.771 3.115 -34.461 1.00 42.94 195 ALA A CA 1
ATOM 1444 C C . ALA A 1 195 ? 42.842 4.145 -34.839 1.00 42.94 195 ALA A C 1
ATOM 1446 O O . ALA A 1 195 ? 42.623 5.345 -34.544 1.00 42.94 195 ALA A O 1
#

Foldseek 3Di:
DFDDQPDPFWDDWDDPLPFQFTAWTWGHFFLPADPNNQFTDDLSDTDALQVLQCQWFNPPKGFDDLCLLQVQQQVQDQFHALAADPVRGGHRDDSQLSCQIFTWMDDPGCWTPDPQKGKDWDWDADPNDTDIIIFIHGDDDPPPDDPDPGSRGRDFRYQSDVQWTHDSSGTDHGPSDDIDTHGTPTGHDNPPPPD

InterPro domains:
  IPR006586 ADAM, cysteine-rich domain [PF08516] (30-142)
  IPR006586 ADAM, cysteine-rich domain [SM00608] (29-174)
  IPR036436 Disintegrin domain superfamily [G3DSA:4.10.70.10] (1-29)
  IPR036436 Disintegrin domain superfamily [SSF57552] (1-31)

pLDDT: mean 88.38, std 13.33, range [42.5, 98.25]

Secondary structure (DSSP, 8-state):
--B--SSTTB--B---SS-SBPPPEEBPPTT-EEGGGTEEEETTEE--HHHHHHHHH-TT-EEPPHHHHHHHHHS-SSSS-S-B-TTSPBPPPPGGGGGGSB-EEE---SS-SSTTEEEEEEEEEETTEEEEEEEEEE---S--------TTBPPTT-EEETTEEEETTEEEEPP-----EEPP--B--------